Protein AF-A0AAD6A1W4-F1 (afdb_monomer)

InterPro domains:
  IPR036852 Peptidase S8/S53 domain superfamily [G3DSA:3.40.50.200] (1-51)
  IPR041469 Subtilisin-like protease, fibronectin type-III domain [PF17766] (83-175)
  IPR045051 Subtilisin-like protease [PTHR10795] (1-175)

Nearest PDB structures (foldseek):
  3i74-assembly1_A  TM=8.798E-01  e=2.011E-16  Solanum lycopersicum
  3vta-assembly2_B  TM=8.642E-01  e=1.055E-14  Cucumis melo
  3vta-assembly1_A  TM=8.804E-01  e=3.660E-14  Cucumis melo
  4yn3-assembly3_A  TM=8.163E-01  e=3.873E-14  Cucumis melo
  7sqc-assembly1_F0  TM=7.385E-01  e=5.328E-05  Chlamydomonas reinhardtii

Foldseek 3Di:
DQQADQADPVRHGDAAPVRHRDACVRAPNHHDDVVLVVQQQKDQDDDPVLVVLLVVLVVDAQVNCCVVPHPDGHDPDGDHNQARQDLAHEAEEAAFKDKYKHKMWGQDAWAKKAKDKFAWVQKDKDKPPRMDTDHHGDMDMIMIMIGGNDADQAKTKMWMWIDRPPHTRIYIYIHHYDDD

Secondary structure (DSSP, 8-state):
-TT-BSB-TTSSBPB-TTSSBPPHHHHTT-B--HHHHHS-SEE----HHHHHHHHHHTT--HHHHTTTSTT----SSPPPGGGS--SSEEEEEESSEEEEEEEEEE-SSSEEEEEEEEPPTTEEEEEESSEEEE-TT-EEEEEEEEEESS--SS-EEEEEEEESSS-EEEEEEEEEE---

Organism: NCBI:txid198213

Sequence (180 aa):
MTTASITDNQGHKILNSSFLTATPFSYGSGHVNPNAAADPGLVYDLTATDYLNFLCSLGYNSSQLASFQTGYNCPSKPQDIKDLNYPSFTISQLIQSVTVSRTVKNVGSAGTYTATVEEPSGIRVKVEPNSLKFGVGEEKKFMVTFHVDTPSSDYVFGSITWSDGTRYVRSPVAVLTSNI

pLDDT: mean 96.31, std 4.29, range [57.31, 98.88]

Structure (mmCIF, N/CA/C/O backbone):
data_AF-A0AAD6A1W4-F1
#
_entry.id   AF-A0AAD6A1W4-F1
#
loop_
_atom_site.group_PDB
_atom_site.id
_atom_site.type_symbol
_atom_site.label_atom_id
_atom_site.label_alt_id
_atom_site.label_comp_id
_atom_site.label_asym_id
_atom_site.label_entity_id
_atom_site.label_seq_id
_atom_site.pdbx_PDB_ins_code
_atom_site.Cartn_x
_atom_site.Cartn_y
_atom_site.Cartn_z
_atom_site.occupancy
_atom_site.B_iso_or_equiv
_atom_site.auth_seq_id
_atom_site.auth_comp_id
_atom_site.auth_asym_id
_atom_site.auth_atom_id
_atom_site.pdbx_PDB_model_num
ATOM 1 N N . MET A 1 1 ? -7.248 0.114 -7.445 1.00 97.44 1 MET A N 1
ATOM 2 C CA . MET A 1 1 ? -5.901 0.695 -7.230 1.00 97.44 1 MET A CA 1
ATOM 3 C C . MET A 1 1 ? -4.816 -0.325 -7.528 1.00 97.44 1 MET A C 1
ATOM 5 O O . MET A 1 1 ? -4.020 -0.085 -8.420 1.00 97.44 1 MET A O 1
ATOM 9 N N . THR A 1 2 ? -4.811 -1.469 -6.844 1.00 98.56 2 THR A N 1
ATOM 10 C CA . THR A 1 2 ? -3.726 -2.464 -6.901 1.00 98.56 2 THR A CA 1
ATOM 11 C C . THR A 1 2 ? -3.501 -3.141 -8.255 1.00 98.56 2 THR A C 1
ATOM 13 O O . THR A 1 2 ? -2.437 -3.701 -8.485 1.00 98.56 2 THR A O 1
ATOM 16 N N . THR A 1 3 ? -4.480 -3.064 -9.153 1.00 98.50 3 THR A N 1
ATOM 17 C CA . THR A 1 3 ? -4.458 -3.658 -10.498 1.00 98.50 3 THR A CA 1
ATOM 18 C C . THR A 1 3 ? -4.205 -2.634 -11.609 1.00 98.50 3 THR A C 1
ATOM 20 O O . THR A 1 3 ? -4.303 -2.959 -12.791 1.00 98.50 3 THR A O 1
ATOM 23 N N . ALA A 1 4 ? -3.937 -1.375 -11.247 1.00 98.38 4 ALA A N 1
ATOM 24 C CA . ALA A 1 4 ? -3.709 -0.302 -12.206 1.00 98.38 4 ALA A CA 1
ATOM 25 C C . ALA A 1 4 ? -2.418 -0.523 -13.015 1.00 98.38 4 ALA A C 1
ATOM 27 O O . ALA A 1 4 ? -1.424 -1.037 -12.501 1.00 98.38 4 ALA A O 1
ATOM 28 N N . SER A 1 5 ? -2.436 -0.099 -14.280 1.00 97.25 5 SER A N 1
ATOM 29 C CA . SER A 1 5 ? -1.272 -0.139 -15.165 1.00 97.25 5 SER A CA 1
ATOM 30 C C . SER A 1 5 ? -0.385 1.084 -14.958 1.00 97.25 5 SER A C 1
ATOM 32 O O . SER A 1 5 ? -0.875 2.209 -14.877 1.00 97.25 5 SER A O 1
ATOM 34 N N . ILE A 1 6 ? 0.929 0.878 -14.945 1.00 96.94 6 ILE A N 1
ATOM 35 C CA . ILE A 1 6 ? 1.922 1.965 -14.942 1.00 96.94 6 ILE A CA 1
ATOM 36 C C . ILE A 1 6 ? 2.470 2.275 -16.339 1.00 96.94 6 ILE A C 1
ATOM 38 O O . ILE A 1 6 ? 3.374 3.105 -16.472 1.00 96.94 6 ILE A O 1
ATOM 42 N N . THR A 1 7 ? 1.948 1.600 -17.364 1.00 97.00 7 THR A N 1
ATOM 43 C CA . THR A 1 7 ? 2.374 1.762 -18.750 1.00 97.00 7 THR A CA 1
ATOM 44 C C . THR A 1 7 ? 1.274 2.322 -19.640 1.00 97.00 7 THR A C 1
ATOM 46 O O . THR A 1 7 ? 0.082 2.152 -19.370 1.00 97.00 7 THR A O 1
ATOM 49 N N . ASP A 1 8 ? 1.698 3.009 -20.697 1.00 94.75 8 ASP A N 1
ATOM 50 C CA . ASP A 1 8 ? 0.839 3.516 -21.760 1.00 94.75 8 ASP A CA 1
ATOM 51 C C . ASP A 1 8 ? 0.474 2.422 -22.784 1.00 94.75 8 ASP A C 1
ATOM 53 O O . ASP A 1 8 ? 0.809 1.243 -22.639 1.00 94.75 8 ASP A O 1
ATOM 57 N N . ASN A 1 9 ? -0.228 2.816 -23.847 1.00 94.38 9 ASN A N 1
ATOM 58 C CA . ASN A 1 9 ? -0.649 1.924 -24.928 1.00 94.38 9 ASN A CA 1
ATOM 59 C C . ASN A 1 9 ? 0.507 1.385 -25.794 1.00 94.38 9 ASN A C 1
ATOM 61 O O . ASN A 1 9 ? 0.272 0.514 -26.627 1.00 94.38 9 ASN A O 1
ATOM 65 N N . GLN A 1 10 ? 1.727 1.891 -25.614 1.00 94.75 10 GLN A N 1
ATOM 66 C CA . GLN A 1 10 ? 2.946 1.413 -26.265 1.00 94.75 10 GLN A CA 1
ATOM 67 C C . GLN A 1 10 ? 3.799 0.553 -25.319 1.00 94.75 10 GLN A C 1
ATOM 69 O O . GLN A 1 10 ? 4.844 0.048 -25.720 1.00 94.75 10 GLN A O 1
ATOM 74 N N . GLY A 1 11 ? 3.360 0.359 -24.070 1.00 94.19 11 GLY A N 1
ATOM 75 C CA . GLY A 1 11 ? 4.103 -0.379 -23.051 1.00 94.19 11 GLY A CA 1
ATOM 76 C C . GLY A 1 11 ? 5.215 0.433 -22.381 1.00 94.19 11 GLY A C 1
ATOM 77 O O . GLY A 1 11 ? 5.953 -0.116 -21.563 1.00 94.19 11 GLY A O 1
ATOM 78 N N . HIS A 1 12 ? 5.337 1.729 -22.675 1.00 96.50 12 HIS A N 1
ATOM 79 C CA . HIS A 1 12 ? 6.289 2.613 -22.006 1.00 96.50 12 HIS A CA 1
ATOM 80 C C . HIS A 1 12 ? 5.733 3.101 -20.672 1.00 96.50 12 HIS A C 1
ATOM 82 O O . HIS A 1 12 ? 4.526 3.075 -20.447 1.00 96.50 12 HIS A O 1
ATOM 88 N N . LYS A 1 13 ? 6.601 3.581 -19.774 1.00 96.50 13 LYS A N 1
ATOM 89 C CA . LYS A 1 13 ? 6.150 4.232 -18.535 1.00 96.50 13 LYS A CA 1
ATOM 90 C C . LYS A 1 13 ? 5.278 5.444 -18.874 1.00 96.50 13 LYS A C 1
ATOM 92 O O . LYS A 1 13 ? 5.630 6.223 -19.756 1.00 96.50 13 LYS A O 1
ATOM 97 N N . ILE A 1 14 ? 4.183 5.625 -18.135 1.00 97.12 14 ILE A N 1
ATOM 98 C CA . ILE A 1 14 ? 3.320 6.808 -18.269 1.00 97.12 14 ILE A CA 1
ATOM 99 C C . ILE A 1 14 ? 4.163 8.079 -18.084 1.00 97.12 14 ILE A C 1
ATOM 101 O O . ILE A 1 14 ? 5.009 8.140 -17.189 1.00 97.12 14 ILE A O 1
ATOM 105 N N . LEU A 1 15 ? 3.922 9.093 -18.917 1.00 97.19 15 LEU A N 1
ATOM 106 C CA . LEU A 1 15 ? 4.563 10.405 -18.825 1.00 97.19 15 LEU A CA 1
ATOM 107 C C . LEU A 1 15 ? 3.626 11.437 -18.181 1.00 97.19 15 LEU A C 1
ATOM 109 O O . LEU A 1 15 ? 2.404 11.305 -18.239 1.00 97.19 15 LEU A O 1
ATOM 113 N N . ASN A 1 16 ? 4.194 12.468 -17.557 1.00 95.00 16 ASN A N 1
ATOM 114 C CA . ASN A 1 16 ? 3.444 13.619 -17.057 1.00 95.00 16 ASN A CA 1
ATOM 115 C C . ASN A 1 16 ? 3.209 14.657 -18.174 1.00 95.00 16 ASN A C 1
ATOM 117 O O . ASN A 1 16 ? 3.671 14.496 -19.304 1.00 95.00 16 ASN A O 1
ATOM 121 N N . SER A 1 17 ? 2.512 15.754 -17.862 1.00 93.50 17 SER A N 1
ATOM 122 C CA . SER A 1 17 ? 2.210 16.826 -18.828 1.00 93.50 17 SER A CA 1
ATOM 123 C C . SER A 1 17 ? 3.443 17.557 -19.378 1.00 93.50 17 SER A C 1
ATOM 125 O O . SER A 1 17 ? 3.332 18.269 -20.372 1.00 93.50 17 SER A O 1
ATOM 127 N N . SER A 1 18 ? 4.614 17.373 -18.762 1.00 96.31 18 SER A N 1
ATOM 128 C CA . SER A 1 18 ? 5.908 17.890 -19.219 1.00 96.31 18 SER A CA 1
ATOM 129 C C . SER A 1 18 ? 6.744 16.843 -19.968 1.00 96.31 18 SER A C 1
ATOM 131 O O . SER A 1 18 ? 7.929 17.070 -20.190 1.00 96.31 18 SER A O 1
ATOM 133 N N . PHE A 1 19 ? 6.155 15.702 -20.349 1.00 94.12 19 PHE A N 1
ATOM 134 C CA . PHE A 1 19 ? 6.814 14.594 -21.058 1.00 94.12 19 PHE A CA 1
ATOM 135 C C . PHE A 1 19 ? 7.954 13.909 -20.284 1.00 94.12 19 PHE A C 1
ATOM 137 O O . PHE A 1 19 ? 8.791 13.227 -20.872 1.00 94.12 19 PHE A O 1
ATOM 144 N N . LEU A 1 20 ? 7.978 14.042 -18.956 1.00 96.19 20 LEU A N 1
ATOM 145 C CA . LEU A 1 20 ? 8.884 13.294 -18.083 1.00 96.19 20 LEU A CA 1
ATOM 146 C C . LEU A 1 20 ? 8.193 12.033 -17.565 1.00 96.19 20 LEU A C 1
ATOM 148 O O . LEU A 1 20 ? 6.968 11.994 -17.479 1.00 96.19 20 LEU A O 1
ATOM 152 N N . THR A 1 21 ? 8.968 11.014 -17.178 1.00 96.25 21 THR A N 1
ATOM 153 C CA . THR A 1 21 ? 8.406 9.803 -16.551 1.00 96.25 21 THR A CA 1
ATOM 154 C C . THR A 1 21 ? 7.570 10.198 -15.335 1.00 96.25 21 THR A C 1
ATOM 156 O O . THR A 1 21 ? 8.075 10.825 -14.405 1.00 96.25 21 THR A O 1
ATOM 159 N N . ALA A 1 22 ? 6.286 9.845 -15.348 1.00 96.94 22 ALA A N 1
ATOM 160 C CA . ALA A 1 22 ? 5.363 10.178 -14.281 1.00 96.94 22 ALA A CA 1
ATOM 161 C C . ALA A 1 22 ? 5.631 9.332 -13.032 1.00 96.94 22 ALA A C 1
ATOM 163 O O . ALA A 1 22 ? 5.972 8.146 -13.099 1.00 96.94 22 ALA A O 1
ATOM 164 N N . THR A 1 23 ? 5.430 9.956 -11.878 1.00 96.81 23 THR A N 1
ATOM 165 C CA . THR A 1 23 ? 5.578 9.321 -10.570 1.00 96.81 23 THR A CA 1
ATOM 166 C C . THR A 1 23 ? 4.201 8.987 -9.992 1.00 96.81 23 THR A C 1
ATOM 168 O O . THR A 1 23 ? 3.179 9.486 -10.478 1.00 96.81 23 THR A O 1
ATOM 171 N N . PRO A 1 24 ? 4.138 8.202 -8.905 1.00 97.19 24 PRO A N 1
ATOM 172 C CA . PRO A 1 24 ? 2.912 8.025 -8.135 1.00 97.19 24 PRO A CA 1
ATOM 173 C C . PRO A 1 24 ? 2.220 9.328 -7.706 1.00 97.19 24 PRO A C 1
ATOM 175 O O . PRO A 1 24 ? 1.014 9.321 -7.493 1.00 97.19 24 PRO A O 1
ATOM 178 N N . PHE A 1 25 ? 2.918 10.464 -7.622 1.00 96.62 25 PHE A N 1
ATOM 179 C CA . PHE A 1 25 ? 2.259 11.751 -7.364 1.00 96.62 25 PHE A CA 1
ATOM 180 C C . PHE A 1 25 ? 1.502 12.312 -8.570 1.00 96.62 25 PHE A C 1
ATOM 182 O O . PHE A 1 25 ? 0.609 13.132 -8.394 1.00 96.62 25 PHE A O 1
ATOM 189 N N . SER A 1 26 ? 1.814 11.863 -9.786 1.00 97.00 26 SER A N 1
ATOM 190 C CA . SER A 1 26 ? 1.076 12.239 -10.994 1.00 97.00 26 SER A CA 1
ATOM 191 C C . SER A 1 26 ? -0.159 11.363 -11.226 1.00 97.00 26 SER A C 1
ATOM 193 O O . SER A 1 26 ? -1.203 11.885 -11.602 1.00 97.00 26 SER A O 1
ATOM 195 N N . TYR A 1 27 ? -0.057 10.043 -11.022 1.00 96.25 27 TYR A N 1
ATOM 196 C CA . TYR A 1 27 ? -1.113 9.082 -11.398 1.00 96.25 27 TYR A CA 1
ATOM 197 C C . TYR A 1 27 ? -1.606 8.178 -10.254 1.00 96.25 27 TYR A C 1
ATOM 199 O O . TYR A 1 27 ? -2.370 7.239 -10.488 1.00 96.25 27 TYR A O 1
ATOM 207 N N . GLY A 1 28 ? -1.137 8.373 -9.020 1.00 97.56 28 GLY A N 1
ATOM 208 C CA . GLY A 1 28 ? -1.427 7.472 -7.904 1.00 97.56 28 GLY A CA 1
ATOM 209 C C . GLY A 1 28 ? -0.885 6.061 -8.148 1.00 97.56 28 GLY A C 1
ATOM 210 O O . GLY A 1 28 ? 0.323 5.842 -8.243 1.00 97.56 28 GLY A O 1
ATOM 211 N N . SER A 1 29 ? -1.784 5.081 -8.261 1.00 97.81 29 SER A N 1
ATOM 212 C CA . SER A 1 29 ? -1.418 3.690 -8.569 1.00 97.81 29 SER A CA 1
ATOM 213 C C . SER A 1 29 ? -1.199 3.420 -10.061 1.00 97.81 29 SER A C 1
ATOM 215 O O . SER A 1 29 ? -0.614 2.390 -10.385 1.00 97.81 29 SER A O 1
ATOM 217 N N . GLY A 1 30 ? -1.645 4.319 -10.946 1.00 97.94 30 GLY A N 1
ATOM 218 C CA . GLY A 1 30 ? -1.555 4.173 -12.399 1.00 97.94 30 GLY A CA 1
ATOM 219 C C . GLY A 1 30 ? -2.907 4.322 -13.103 1.00 97.94 30 GLY A C 1
ATOM 220 O O . GLY A 1 30 ? -3.910 4.702 -12.498 1.00 97.94 30 GLY A O 1
ATOM 221 N N . HIS A 1 31 ? -2.939 3.986 -14.390 1.00 98.00 31 HIS A N 1
ATOM 222 C CA . HIS A 1 31 ? -4.147 3.985 -15.208 1.00 98.00 31 HIS A CA 1
ATOM 223 C C . HIS A 1 31 ? -5.060 2.800 -14.865 1.00 98.00 31 HIS A C 1
ATOM 225 O O . HIS A 1 31 ? -4.598 1.678 -14.646 1.00 98.00 31 HIS A O 1
ATOM 231 N N . VAL A 1 32 ? -6.375 3.023 -14.845 1.00 98.12 32 VAL A N 1
ATOM 232 C CA . VAL A 1 32 ? -7.355 1.981 -14.509 1.00 98.12 32 VAL A CA 1
ATOM 233 C C . VAL A 1 32 ? -7.279 0.790 -15.475 1.00 98.12 32 VAL A C 1
ATOM 235 O O . VAL A 1 32 ? -7.170 0.965 -16.689 1.00 98.12 32 VAL A O 1
ATOM 238 N N . ASN A 1 33 ? -7.368 -0.424 -14.923 1.00 97.75 33 ASN A N 1
ATOM 239 C CA . ASN A 1 33 ? -7.538 -1.674 -15.664 1.00 97.75 33 ASN A CA 1
ATOM 240 C C . ASN A 1 33 ? -8.792 -2.398 -15.134 1.00 97.75 33 ASN A C 1
ATOM 242 O O . ASN A 1 33 ? -8.705 -3.109 -14.129 1.00 97.75 33 ASN A O 1
ATOM 246 N N . PRO A 1 34 ? -9.965 -2.195 -15.763 1.00 98.00 34 PRO A N 1
ATOM 247 C CA . PRO A 1 34 ? -11.231 -2.729 -15.259 1.00 98.00 34 PRO A CA 1
ATOM 248 C C . PRO A 1 34 ? -11.270 -4.258 -15.194 1.00 98.00 34 PRO A C 1
ATOM 250 O O . PRO A 1 34 ? -11.755 -4.813 -14.214 1.00 98.00 34 PRO A O 1
ATOM 253 N N . ASN A 1 35 ? -10.712 -4.939 -16.199 1.00 97.88 35 ASN A N 1
ATOM 254 C CA . ASN A 1 35 ? -10.736 -6.401 -16.269 1.00 97.88 35 ASN A CA 1
ATOM 255 C C . ASN A 1 35 ? -9.912 -7.025 -15.140 1.00 97.88 35 ASN A C 1
ATOM 257 O O . ASN A 1 35 ? -10.386 -7.930 -14.464 1.00 97.88 35 ASN A O 1
ATOM 261 N N . ALA A 1 36 ? -8.710 -6.500 -14.881 1.00 97.62 36 ALA A N 1
ATOM 262 C CA . ALA A 1 36 ? -7.907 -6.957 -13.749 1.00 97.62 36 ALA A CA 1
ATOM 263 C C . ALA A 1 36 ? -8.545 -6.574 -12.402 1.00 97.62 36 ALA A C 1
ATOM 265 O O . ALA A 1 36 ? -8.446 -7.320 -11.437 1.00 97.62 36 ALA A O 1
ATOM 266 N N . ALA A 1 37 ? -9.229 -5.427 -12.320 1.00 98.25 37 ALA A N 1
ATOM 267 C CA . ALA A 1 37 ? -9.930 -5.007 -11.106 1.00 98.25 37 ALA A CA 1
ATOM 268 C C . ALA A 1 37 ? -11.150 -5.879 -10.751 1.00 98.25 37 ALA A C 1
ATOM 270 O O . ALA A 1 37 ? -11.568 -5.850 -9.597 1.00 98.25 37 ALA A O 1
ATOM 271 N N . ALA A 1 38 ? -11.709 -6.635 -11.702 1.00 97.88 38 ALA A N 1
ATOM 272 C CA . ALA A 1 38 ? -12.820 -7.553 -11.449 1.00 97.88 38 ALA A CA 1
ATOM 273 C C 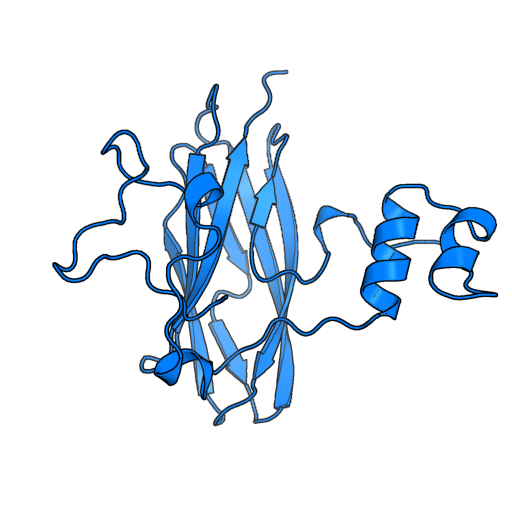. ALA A 1 38 ? -12.400 -8.803 -10.648 1.00 97.88 38 ALA A C 1
ATOM 275 O O . ALA A 1 38 ? -13.210 -9.336 -9.896 1.00 97.88 38 ALA A O 1
ATOM 276 N N . ASP A 1 39 ? -11.139 -9.235 -10.765 1.00 97.19 39 ASP A N 1
ATOM 277 C CA . ASP A 1 39 ? -10.523 -10.272 -9.923 1.00 97.19 39 ASP A CA 1
ATOM 278 C C . ASP A 1 39 ? -9.131 -9.805 -9.462 1.00 97.19 39 ASP A C 1
ATOM 280 O O . ASP A 1 39 ? -8.104 -10.196 -10.025 1.00 97.19 39 ASP A O 1
ATOM 284 N N . PRO A 1 40 ? -9.071 -8.936 -8.437 1.00 98.12 40 PRO A N 1
ATOM 285 C CA . PRO A 1 40 ? -7.809 -8.389 -7.964 1.00 98.12 40 PRO A CA 1
ATOM 286 C C . PRO A 1 40 ? -7.007 -9.403 -7.136 1.00 98.12 40 PRO A C 1
ATOM 288 O O . PRO A 1 40 ? -5.849 -9.143 -6.825 1.00 98.12 40 PRO A O 1
ATOM 291 N N . GLY A 1 41 ? -7.600 -10.533 -6.733 1.00 98.50 41 GLY A N 1
ATOM 292 C CA . GLY A 1 41 ? -6.991 -11.509 -5.829 1.00 98.50 41 GLY A CA 1
ATOM 293 C C . GLY A 1 41 ? -6.982 -11.056 -4.371 1.00 98.50 41 GLY A C 1
ATOM 294 O O . GLY A 1 41 ? -7.677 -11.647 -3.547 1.00 98.50 41 GLY A O 1
ATOM 295 N N . LEU A 1 42 ? -6.246 -9.985 -4.052 1.00 98.81 42 LEU A N 1
ATOM 296 C CA . LEU A 1 42 ? -6.191 -9.409 -2.704 1.00 98.81 42 LEU A CA 1
ATOM 297 C C . LEU A 1 42 ? -6.730 -7.976 -2.660 1.00 98.81 42 LEU A C 1
ATOM 299 O O . LEU A 1 42 ? -6.485 -7.174 -3.566 1.00 98.81 42 LEU A O 1
ATOM 303 N N . VAL A 1 43 ? -7.392 -7.631 -1.555 1.00 98.75 43 VAL A N 1
ATOM 304 C CA . VAL A 1 43 ? -7.851 -6.266 -1.256 1.00 98.75 43 VAL A CA 1
ATOM 305 C C . VAL A 1 43 ? -7.347 -5.788 0.102 1.00 98.75 43 VAL A C 1
ATOM 307 O O . VAL A 1 43 ? -7.136 -6.581 1.019 1.00 98.75 43 VAL A O 1
ATOM 310 N N . TYR A 1 44 ? -7.167 -4.475 0.216 1.00 98.69 44 TYR A N 1
ATOM 311 C CA . TYR A 1 44 ? -6.889 -3.782 1.470 1.00 98.69 44 TYR A CA 1
ATOM 312 C C . TYR A 1 44 ? -8.218 -3.231 1.994 1.00 98.69 44 TYR A C 1
ATOM 314 O O . TYR A 1 44 ? -8.618 -2.128 1.620 1.00 98.69 44 TYR A O 1
ATOM 322 N N . ASP A 1 45 ? -8.941 -4.039 2.772 1.00 97.44 45 ASP A N 1
ATOM 323 C CA . ASP A 1 45 ? -10.253 -3.652 3.301 1.00 97.44 45 ASP A CA 1
ATOM 324 C C . ASP A 1 45 ? -10.112 -2.593 4.407 1.00 97.44 45 ASP A C 1
ATOM 326 O O . ASP A 1 45 ? -9.190 -2.634 5.231 1.00 97.44 45 ASP A O 1
ATOM 330 N N . LEU A 1 46 ? -11.048 -1.644 4.404 1.00 95.56 46 LEU A N 1
ATOM 331 C CA . LEU A 1 46 ? -11.199 -0.569 5.382 1.00 95.56 46 LEU A CA 1
ATOM 332 C C . LEU A 1 46 ? -12.686 -0.323 5.643 1.00 95.56 46 LEU A C 1
ATOM 334 O O . LEU A 1 46 ? -13.512 -0.381 4.732 1.00 95.56 46 LEU A O 1
ATOM 338 N N . THR A 1 47 ? -13.018 0.014 6.883 1.00 95.56 47 THR A N 1
ATOM 339 C CA . THR A 1 47 ? -14.363 0.402 7.315 1.00 95.56 47 THR A CA 1
ATOM 340 C C . THR A 1 47 ? -14.442 1.901 7.611 1.00 95.56 47 THR A C 1
ATOM 342 O O . THR A 1 47 ? -13.428 2.576 7.793 1.00 95.56 47 THR A O 1
ATOM 345 N N . ALA A 1 48 ? -15.659 2.441 7.731 1.00 95.25 48 ALA A N 1
ATOM 346 C CA . ALA A 1 48 ? -15.857 3.817 8.195 1.00 95.25 48 ALA A CA 1
ATOM 347 C C . ALA A 1 48 ? -15.225 4.057 9.581 1.00 95.25 48 ALA A C 1
ATOM 349 O O . ALA A 1 48 ? -14.639 5.110 9.826 1.00 95.25 48 ALA A O 1
ATOM 350 N N . THR A 1 49 ? -15.274 3.058 10.468 1.00 94.38 49 THR A N 1
ATOM 351 C CA . THR A 1 49 ? -14.643 3.117 11.791 1.00 94.38 49 THR A CA 1
ATOM 352 C C . THR A 1 49 ? -13.121 3.233 11.702 1.00 94.38 49 THR A C 1
ATOM 354 O O . THR A 1 49 ? -12.530 3.972 12.485 1.00 94.38 49 THR A O 1
ATOM 357 N N . ASP A 1 50 ? -12.475 2.589 10.727 1.00 95.31 50 ASP A N 1
ATOM 358 C CA . ASP A 1 50 ? -11.024 2.713 10.532 1.00 95.31 50 ASP A CA 1
ATOM 359 C C . ASP A 1 50 ? -10.619 4.138 10.138 1.00 95.31 50 ASP A C 1
ATOM 361 O O . ASP A 1 50 ? -9.609 4.653 10.625 1.00 95.31 50 ASP A O 1
ATOM 365 N N . TYR A 1 51 ? -11.440 4.812 9.328 1.00 95.69 51 TYR A N 1
ATOM 366 C CA . TYR A 1 51 ? -11.248 6.228 9.012 1.00 95.69 51 TYR A CA 1
ATOM 367 C C . TYR A 1 51 ? -11.470 7.132 10.227 1.00 95.69 51 TYR A C 1
ATOM 369 O O . TYR A 1 51 ? -10.672 8.038 10.458 1.00 95.69 51 TYR A O 1
ATOM 377 N N . LEU A 1 52 ? -12.501 6.882 11.039 1.00 95.75 52 LEU A N 1
ATOM 378 C CA . LEU A 1 52 ? -12.720 7.647 12.272 1.00 95.75 52 LEU A CA 1
ATOM 379 C C . LEU A 1 52 ? -11.558 7.461 13.260 1.00 95.75 52 LEU A C 1
ATOM 381 O O . LEU A 1 52 ? -11.075 8.436 13.831 1.00 95.75 52 LEU A O 1
ATOM 385 N N . ASN A 1 53 ? -11.044 6.235 13.399 1.00 95.44 53 ASN A N 1
ATOM 386 C CA . ASN A 1 53 ? -9.842 5.945 14.184 1.00 95.44 53 ASN A CA 1
ATOM 387 C C . ASN A 1 53 ? -8.609 6.676 13.650 1.00 95.44 53 ASN A C 1
ATOM 389 O O . ASN A 1 53 ? -7.838 7.214 14.436 1.00 95.44 53 ASN A O 1
ATOM 393 N N . PHE A 1 54 ? -8.429 6.726 12.331 1.00 95.50 54 PHE A N 1
ATOM 394 C CA . PHE A 1 54 ? -7.346 7.480 11.705 1.00 95.50 54 PHE A CA 1
ATOM 395 C C . PHE A 1 54 ? -7.451 8.989 11.969 1.00 95.50 54 PHE A C 1
ATOM 397 O O . PHE A 1 54 ? -6.452 9.625 12.299 1.00 95.50 54 PHE A O 1
ATOM 404 N N . LEU A 1 55 ? -8.654 9.566 11.895 1.00 95.50 55 LEU A N 1
ATOM 405 C CA . LEU A 1 55 ? -8.876 10.972 12.246 1.00 95.50 55 LEU A CA 1
ATOM 406 C C . LEU A 1 55 ? -8.560 11.240 13.725 1.00 95.50 55 LEU A C 1
ATOM 408 O O . LEU A 1 55 ? -7.933 12.250 14.042 1.00 95.50 55 LEU A O 1
ATOM 412 N N . CYS A 1 56 ? -8.908 10.321 14.629 1.00 95.62 56 CYS A N 1
ATOM 413 C CA . CYS A 1 56 ? -8.487 10.404 16.030 1.00 95.62 56 CYS A CA 1
ATOM 414 C C . CYS A 1 56 ? -6.959 10.450 16.172 1.00 95.62 56 CYS A C 1
ATOM 416 O O . CYS A 1 56 ? -6.443 11.259 16.939 1.00 95.62 56 CYS A O 1
ATOM 418 N N . SER A 1 57 ? -6.223 9.638 15.406 1.00 95.06 57 SER A N 1
ATOM 419 C CA . SER A 1 57 ? -4.752 9.651 15.395 1.00 95.06 57 SER A CA 1
ATOM 420 C C . SER A 1 57 ? -4.167 10.980 14.911 1.00 95.06 57 SER A C 1
ATOM 422 O O . SER A 1 57 ? -3.075 11.351 15.326 1.00 95.06 57 SER A O 1
ATOM 424 N N . LEU A 1 58 ? -4.900 11.717 14.070 1.00 94.19 58 LEU A N 1
ATOM 425 C CA . LEU A 1 58 ? -4.550 13.072 13.631 1.00 94.19 58 LEU A CA 1
ATOM 426 C C . LEU A 1 58 ? -4.891 14.160 14.667 1.00 94.19 58 LEU A C 1
ATOM 428 O O . LEU A 1 58 ? -4.636 15.336 14.415 1.00 94.19 58 LEU A O 1
ATOM 432 N N . GLY A 1 59 ? -5.466 13.795 15.818 1.00 94.44 59 GLY A N 1
ATOM 433 C CA . GLY A 1 59 ? -5.816 14.720 16.900 1.00 94.44 59 GLY A CA 1
ATOM 434 C C . GLY A 1 59 ? -7.252 15.246 16.859 1.00 94.44 59 GLY A C 1
ATOM 435 O O . GLY A 1 59 ? -7.562 16.203 17.569 1.00 94.44 59 GLY A O 1
ATOM 436 N N . TYR A 1 60 ? -8.138 14.646 16.055 1.00 95.12 60 TYR A N 1
ATOM 437 C CA . TYR A 1 60 ? -9.551 15.029 16.039 1.00 95.12 60 TYR A CA 1
ATOM 438 C C . TYR A 1 60 ? -10.237 14.589 17.337 1.00 95.12 60 TYR A C 1
ATOM 440 O O . TYR A 1 60 ? -10.028 13.477 17.819 1.00 95.12 60 TYR A O 1
ATOM 448 N N . ASN A 1 61 ? -11.096 15.448 17.886 1.00 93.25 61 ASN A N 1
ATOM 449 C CA . ASN A 1 61 ? -11.911 15.138 19.063 1.00 93.25 61 ASN A CA 1
ATOM 450 C C . ASN A 1 61 ? -13.369 14.799 18.693 1.00 93.25 61 ASN A C 1
ATOM 452 O O . ASN A 1 61 ? -13.811 15.023 17.564 1.00 93.25 61 ASN A O 1
ATOM 456 N N . SER A 1 62 ? -14.148 14.301 19.660 1.00 93.12 62 SER A N 1
ATOM 457 C CA . SER A 1 62 ? -15.539 13.872 19.435 1.00 93.12 62 SER A CA 1
ATOM 458 C C . SER A 1 62 ? -16.444 14.975 18.866 1.00 93.12 62 SER A C 1
ATOM 460 O O . SER A 1 62 ? -17.357 14.675 18.102 1.00 93.12 62 SER A O 1
ATOM 462 N N . SER A 1 63 ? -16.197 16.253 19.186 1.00 94.62 63 SER A N 1
ATOM 463 C CA . SER A 1 63 ? -16.984 17.366 18.635 1.00 94.62 63 SER A CA 1
ATOM 464 C C . SER A 1 63 ? -16.705 17.576 17.148 1.00 94.62 63 SER A C 1
ATOM 466 O O . SER A 1 63 ? -17.641 17.809 16.390 1.00 94.62 63 SER A O 1
ATOM 468 N N . GLN A 1 64 ? -15.448 17.451 16.719 1.00 95.81 64 GLN A N 1
ATOM 469 C CA . GLN A 1 64 ? -15.079 17.532 15.303 1.00 95.81 64 GLN A CA 1
ATOM 470 C C . GLN A 1 64 ? -15.576 16.308 14.522 1.00 95.81 64 GLN A C 1
ATOM 472 O O . GLN A 1 64 ? -16.006 16.435 13.378 1.00 95.81 64 GLN A O 1
ATOM 477 N N . LEU A 1 65 ? -15.557 15.126 15.147 1.00 96.06 65 LEU A N 1
ATOM 478 C CA . LEU A 1 65 ? -16.023 13.885 14.524 1.00 96.06 65 LEU A CA 1
ATOM 479 C C . LEU A 1 65 ? -17.546 13.786 14.412 1.00 96.06 65 LEU A C 1
ATOM 481 O O . LEU A 1 65 ? -18.038 13.035 13.571 1.00 96.06 65 LEU A O 1
ATOM 485 N N . ALA A 1 66 ? -18.296 14.568 15.193 1.00 94.56 66 ALA A N 1
ATOM 486 C CA . ALA A 1 66 ? -19.756 14.562 15.170 1.00 94.56 66 ALA A CA 1
ATOM 487 C C . ALA A 1 66 ? -20.350 14.905 13.791 1.00 94.56 66 ALA A C 1
ATOM 489 O O . ALA A 1 66 ? -21.448 14.440 13.486 1.00 94.56 66 ALA A O 1
ATOM 490 N N . SER A 1 67 ? -19.614 15.652 12.956 1.00 93.38 67 SER A N 1
ATOM 491 C CA . SER A 1 67 ? -19.976 15.946 11.561 1.00 93.38 67 SER A CA 1
ATOM 492 C C . SER A 1 67 ? -19.921 14.722 10.640 1.00 93.38 67 SER A C 1
ATOM 494 O O . SER A 1 67 ? -20.576 14.718 9.603 1.00 93.38 67 SER A O 1
ATOM 496 N N . PHE A 1 68 ? -19.144 13.693 10.997 1.00 94.12 68 PHE A N 1
ATOM 497 C CA . PHE A 1 68 ? -19.050 12.431 10.254 1.00 94.12 68 PHE A CA 1
ATOM 498 C C . PHE A 1 68 ? -19.924 11.344 10.883 1.00 94.12 68 PHE A C 1
ATOM 500 O O . PHE A 1 68 ? -20.648 10.644 10.181 1.00 94.12 68 PHE A O 1
ATOM 507 N N . GLN A 1 69 ? -19.854 11.204 12.209 1.00 95.56 69 GLN A N 1
ATOM 508 C CA . GLN A 1 69 ? -20.646 10.248 12.972 1.00 95.56 69 GLN A CA 1
ATOM 509 C C . GLN A 1 69 ? -20.895 10.779 14.386 1.00 95.56 69 GLN A C 1
ATOM 511 O O . GLN A 1 69 ? -19.994 10.855 15.224 1.00 95.56 69 GLN A O 1
ATOM 516 N N . THR A 1 70 ? -22.147 11.129 14.672 1.00 94.81 70 THR A N 1
ATOM 517 C CA . THR A 1 70 ? -22.554 11.620 15.991 1.00 94.81 70 THR A CA 1
ATOM 518 C C . THR A 1 70 ? -22.323 10.560 17.072 1.00 94.81 70 THR A C 1
ATOM 520 O O . THR A 1 70 ? -22.641 9.388 16.886 1.00 94.81 70 THR A O 1
ATOM 523 N N . GLY A 1 71 ? -21.772 10.975 18.216 1.00 93.00 71 GLY A N 1
ATOM 524 C CA . GLY A 1 71 ? -21.531 10.094 19.365 1.00 93.00 71 GLY A CA 1
ATOM 525 C C . GLY A 1 71 ? -20.312 9.175 19.236 1.00 93.00 71 GLY A C 1
ATOM 526 O O . GLY A 1 71 ? -20.099 8.338 20.113 1.00 93.00 71 GLY A O 1
ATOM 527 N N . TYR A 1 72 ? -19.501 9.317 18.182 1.00 95.56 72 TYR A N 1
ATOM 528 C CA . TYR A 1 72 ? -18.246 8.579 18.075 1.00 95.56 72 TYR A CA 1
ATOM 529 C C . TYR A 1 72 ? -17.221 9.080 19.096 1.00 95.56 72 TYR A C 1
ATOM 531 O O . TYR A 1 72 ? -16.975 10.282 19.207 1.00 95.56 72 TYR A O 1
ATOM 539 N N . ASN A 1 73 ? -16.595 8.148 19.813 1.00 94.69 73 ASN A N 1
ATOM 540 C CA . ASN A 1 73 ? -15.531 8.444 20.761 1.00 94.69 73 ASN A CA 1
ATOM 541 C C . ASN A 1 73 ? -14.231 7.811 20.290 1.00 94.69 73 ASN A C 1
ATOM 543 O O . ASN A 1 73 ? -14.193 6.623 19.967 1.00 94.69 73 ASN A O 1
ATOM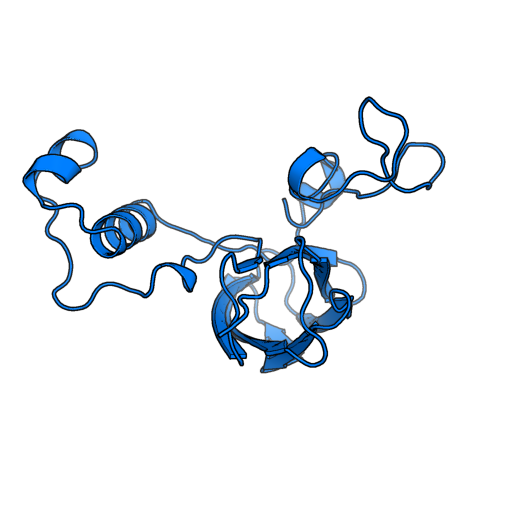 547 N N . CYS A 1 74 ? -13.167 8.609 20.287 1.00 94.94 74 CYS A N 1
ATOM 548 C CA . CYS A 1 74 ? -11.847 8.114 19.946 1.00 94.94 74 CYS A CA 1
ATOM 549 C C . CYS A 1 74 ? -11.404 7.018 20.923 1.00 94.94 74 CYS A C 1
ATOM 551 O O . CYS A 1 74 ? -11.608 7.158 22.135 1.00 94.94 74 CYS A O 1
ATOM 553 N N . PRO A 1 75 ? -10.782 5.937 20.425 1.00 93.56 75 PRO A N 1
ATOM 554 C CA . PRO A 1 75 ? -10.204 4.923 21.292 1.00 93.56 75 PRO A CA 1
ATOM 555 C C . PRO A 1 75 ? -9.110 5.544 22.167 1.00 93.56 75 PRO A C 1
ATOM 557 O O . PRO A 1 75 ? -8.400 6.454 21.740 1.00 93.56 75 PRO A O 1
ATOM 560 N N . SER A 1 76 ? -8.930 5.013 23.379 1.00 91.06 76 SER A N 1
ATOM 561 C CA . SER A 1 76 ? -7.890 5.478 24.312 1.00 91.06 76 SER A CA 1
ATOM 562 C C . SER A 1 76 ? -6.477 5.355 23.738 1.00 91.06 76 SER A C 1
ATOM 564 O O . SER A 1 76 ? -5.591 6.133 24.082 1.00 91.06 76 SER A O 1
ATOM 566 N N . LYS A 1 77 ? -6.276 4.379 22.849 1.00 89.31 77 LYS A N 1
ATOM 567 C CA . LYS A 1 77 ? -5.054 4.186 22.078 1.00 89.31 77 LYS A CA 1
ATOM 568 C C . LYS A 1 77 ? -5.420 3.999 20.602 1.00 89.31 77 LYS A C 1
ATOM 570 O O . LYS A 1 77 ? -5.701 2.869 20.197 1.00 89.31 77 LYS A O 1
ATOM 575 N N . PRO A 1 78 ? -5.473 5.080 19.809 1.00 84.31 78 PRO A N 1
ATOM 576 C CA . PRO A 1 78 ? -5.736 4.972 18.383 1.00 84.31 78 PRO A CA 1
ATOM 577 C C . PRO A 1 78 ? -4.572 4.284 17.659 1.00 84.31 78 PRO A C 1
ATOM 579 O O . PRO A 1 78 ? -3.450 4.215 18.169 1.00 84.31 78 PRO A O 1
ATOM 582 N N . GLN A 1 79 ? -4.858 3.743 16.473 1.00 86.75 79 GLN A N 1
ATOM 583 C CA . GLN A 1 79 ? -3.826 3.178 15.601 1.00 86.75 79 GLN A CA 1
ATOM 584 C C . GLN A 1 79 ? -2.823 4.255 15.181 1.00 86.75 79 GLN A C 1
ATOM 586 O O . GLN A 1 79 ? -3.158 5.437 15.139 1.00 86.75 79 GLN A O 1
ATOM 591 N N . ASP A 1 80 ? -1.601 3.868 14.833 1.00 91.75 80 ASP A N 1
ATOM 592 C CA . ASP A 1 80 ? -0.656 4.826 14.265 1.00 91.75 80 ASP A CA 1
ATOM 593 C C . ASP A 1 80 ? -1.154 5.301 12.886 1.00 91.75 80 ASP A C 1
ATOM 595 O O . ASP A 1 80 ? -1.691 4.512 12.106 1.00 91.75 80 ASP A O 1
ATOM 599 N N . ILE A 1 81 ? -0.965 6.586 12.572 1.00 92.69 81 ILE A N 1
ATOM 600 C CA . ILE A 1 81 ? -1.378 7.219 11.307 1.00 92.69 81 ILE A CA 1
ATOM 601 C C . ILE A 1 81 ? -0.819 6.435 10.112 1.00 92.69 81 ILE A C 1
ATOM 603 O O . ILE A 1 81 ? -1.513 6.226 9.116 1.00 92.69 81 ILE A O 1
ATOM 607 N N . LYS A 1 82 ? 0.426 5.950 10.224 1.00 93.81 82 LYS A N 1
ATOM 608 C CA . LYS A 1 82 ? 1.091 5.174 9.165 1.00 93.81 82 LYS A CA 1
ATOM 609 C C . LYS A 1 82 ? 0.407 3.830 8.876 1.00 93.81 82 LYS A C 1
ATOM 611 O O . LYS A 1 82 ? 0.547 3.298 7.773 1.00 93.81 82 LYS A O 1
ATOM 616 N N . ASP A 1 83 ? -0.321 3.280 9.847 1.00 95.75 83 ASP A N 1
ATOM 617 C CA . ASP A 1 83 ? -0.879 1.924 9.817 1.00 95.75 83 ASP A CA 1
ATOM 618 C C . ASP A 1 83 ? -2.314 1.853 9.269 1.00 95.75 83 ASP A C 1
ATOM 620 O O . ASP A 1 83 ? -2.868 0.757 9.195 1.00 95.75 83 ASP A O 1
ATOM 624 N N . LEU A 1 84 ? -2.895 2.972 8.803 1.00 96.75 84 LEU A N 1
ATOM 625 C CA . LEU A 1 84 ? -4.132 2.927 8.016 1.00 96.75 84 LEU A CA 1
ATOM 626 C C . LEU A 1 84 ? -3.958 1.936 6.857 1.00 96.75 84 LEU A C 1
ATOM 628 O O . LEU A 1 84 ? -2.993 2.037 6.096 1.00 96.75 84 LEU A O 1
ATOM 632 N N . ASN A 1 85 ? -4.896 1.000 6.706 1.00 97.94 85 ASN A N 1
ATOM 633 C CA . ASN A 1 85 ? -4.814 -0.111 5.757 1.00 97.94 85 ASN A CA 1
ATOM 634 C C . ASN A 1 85 ? -5.042 0.309 4.289 1.00 97.94 85 ASN A C 1
ATOM 636 O O . ASN A 1 85 ? -5.911 -0.205 3.599 1.00 97.94 85 ASN A O 1
ATOM 640 N N . TYR A 1 86 ? -4.286 1.293 3.815 1.00 97.81 86 TYR A N 1
ATOM 641 C CA . TYR A 1 86 ? -4.427 1.888 2.494 1.00 97.81 86 TYR A CA 1
ATOM 642 C C . TYR A 1 86 ? -3.536 1.163 1.465 1.00 97.81 86 TYR A C 1
ATOM 644 O O . TYR A 1 86 ? -2.407 0.786 1.807 1.00 97.81 86 TYR A O 1
ATOM 652 N N . PRO A 1 87 ? -3.969 0.999 0.197 1.00 98.06 87 PRO A N 1
ATOM 653 C CA . PRO A 1 87 ? -3.250 0.237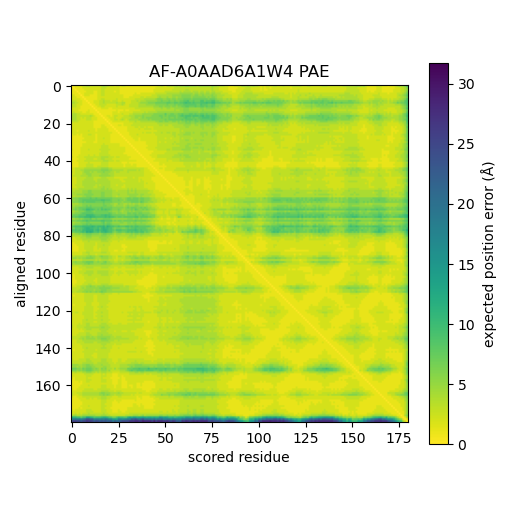 -0.836 1.00 98.06 87 PRO A CA 1
ATOM 654 C C . PRO A 1 87 ? -2.037 0.978 -1.442 1.00 98.06 87 PRO A C 1
ATOM 656 O O . PRO A 1 87 ? -1.669 0.748 -2.597 1.00 98.06 87 PRO A O 1
ATOM 659 N N . SER A 1 88 ? -1.404 1.866 -0.677 1.00 98.25 88 SER A N 1
ATOM 660 C CA . SER A 1 88 ? -0.147 2.545 -1.001 1.00 98.25 88 SER A CA 1
ATOM 661 C C . SER A 1 88 ? 0.638 2.862 0.274 1.00 98.25 88 SER A C 1
ATOM 663 O O . SER A 1 88 ? 0.102 2.833 1.389 1.00 98.25 88 SER A O 1
ATOM 665 N N . PHE A 1 89 ? 1.915 3.193 0.102 1.00 98.31 89 PHE A N 1
ATOM 666 C CA . PHE A 1 89 ? 2.811 3.563 1.192 1.00 98.31 89 PHE A CA 1
ATOM 667 C C . PHE A 1 89 ? 3.405 4.943 0.926 1.00 98.31 89 PHE A C 1
ATOM 669 O O . PHE A 1 89 ? 4.048 5.151 -0.101 1.00 98.31 89 PHE A O 1
ATOM 676 N N . THR A 1 90 ? 3.215 5.862 1.869 1.00 96.62 90 THR A N 1
ATOM 677 C CA . THR A 1 90 ? 3.828 7.192 1.831 1.00 96.62 90 THR A CA 1
ATOM 678 C C . THR A 1 90 ? 4.513 7.450 3.158 1.00 96.62 90 THR A C 1
ATOM 680 O O . THR A 1 90 ? 3.848 7.474 4.192 1.00 96.62 90 THR A O 1
ATOM 683 N N . ILE A 1 91 ? 5.826 7.661 3.125 1.00 96.62 91 ILE A N 1
ATOM 684 C CA . ILE A 1 91 ? 6.622 8.075 4.280 1.00 96.62 91 ILE A CA 1
ATOM 685 C C . ILE A 1 91 ? 7.194 9.454 3.965 1.00 96.62 91 ILE A C 1
ATOM 687 O O . ILE A 1 91 ? 8.121 9.573 3.173 1.00 96.62 91 ILE A O 1
ATOM 691 N N . SER A 1 92 ? 6.622 10.506 4.545 1.00 93.75 92 SER A N 1
ATOM 692 C CA . SER A 1 92 ? 7.030 11.890 4.266 1.00 93.75 92 SER A CA 1
ATOM 693 C C . SER A 1 92 ? 8.259 12.343 5.057 1.00 93.75 92 SER A C 1
ATOM 695 O O . SER A 1 92 ? 8.853 13.360 4.715 1.00 93.75 92 SER A O 1
ATOM 697 N N . GLN A 1 93 ? 8.626 11.621 6.118 1.00 93.12 93 GLN A N 1
ATOM 698 C CA . GLN A 1 93 ? 9.790 11.911 6.955 1.00 93.12 93 GLN A CA 1
ATOM 699 C C . GLN A 1 93 ? 10.401 10.604 7.463 1.00 93.12 93 GLN A C 1
ATOM 701 O O . GLN A 1 93 ? 9.941 10.025 8.448 1.00 93.12 93 GLN A O 1
ATOM 706 N N . LEU A 1 94 ? 11.427 10.113 6.768 1.00 95.75 94 LEU A N 1
ATOM 707 C CA . LEU A 1 94 ? 12.182 8.930 7.168 1.00 95.75 94 LEU A CA 1
ATOM 708 C C . LEU A 1 94 ? 13.575 9.319 7.675 1.00 95.75 94 LEU A C 1
ATOM 710 O O . LEU A 1 94 ? 14.409 9.771 6.897 1.00 95.75 94 LEU A O 1
ATOM 714 N N . ILE A 1 95 ? 13.827 9.112 8.969 1.00 93.56 95 ILE A N 1
ATOM 715 C CA . ILE A 1 95 ? 15.121 9.422 9.600 1.00 93.56 95 ILE A CA 1
ATOM 716 C C . ILE A 1 95 ? 16.093 8.238 9.487 1.00 93.56 95 ILE A C 1
ATOM 718 O O . ILE A 1 95 ? 17.166 8.362 8.913 1.00 93.56 95 ILE A O 1
ATOM 722 N N . GLN A 1 96 ? 15.715 7.075 10.026 1.00 95.25 96 GLN A N 1
ATOM 723 C CA . GLN A 1 96 ? 16.555 5.869 10.004 1.00 95.25 96 GLN A CA 1
ATOM 724 C C . GLN A 1 96 ? 15.771 4.669 9.489 1.00 95.25 96 GLN A C 1
ATOM 726 O O . GLN A 1 96 ? 16.150 4.034 8.508 1.00 95.25 96 GLN A O 1
ATOM 731 N N . SER A 1 97 ? 14.665 4.346 10.156 1.00 97.50 97 SER A N 1
ATOM 732 C CA . SER A 1 97 ? 13.756 3.308 9.696 1.00 97.50 97 SER A CA 1
ATOM 733 C C . SER A 1 97 ? 12.344 3.529 10.210 1.00 97.50 97 SER A C 1
ATOM 735 O O . SER A 1 97 ? 12.143 4.161 11.246 1.00 97.50 97 SER A O 1
ATOM 737 N N . VAL A 1 98 ? 11.369 2.981 9.495 1.00 97.88 98 VAL A N 1
ATOM 738 C CA . VAL A 1 98 ? 9.980 2.912 9.944 1.00 97.88 98 VAL A CA 1
ATOM 739 C C . VAL A 1 98 ? 9.392 1.579 9.523 1.00 97.88 98 VAL A C 1
ATOM 741 O O . VAL A 1 98 ? 9.659 1.092 8.426 1.00 97.88 98 VAL A O 1
ATOM 744 N N . THR A 1 99 ? 8.585 0.987 10.400 1.00 98.25 99 THR A N 1
ATOM 745 C CA . THR A 1 99 ? 7.817 -0.218 10.081 1.00 98.25 99 THR A CA 1
ATOM 746 C C . THR A 1 99 ? 6.341 0.121 10.024 1.00 98.25 99 THR A C 1
ATOM 748 O O . THR A 1 99 ? 5.794 0.738 10.940 1.00 98.25 99 THR A O 1
ATOM 751 N N . VAL A 1 100 ? 5.702 -0.294 8.941 1.00 98.06 100 VAL A N 1
ATOM 752 C CA . VAL A 1 100 ? 4.293 -0.061 8.656 1.00 98.06 100 VAL A CA 1
ATOM 753 C C . VAL A 1 100 ? 3.589 -1.401 8.519 1.00 98.06 100 VAL A C 1
ATOM 755 O O . VAL A 1 100 ? 4.127 -2.321 7.911 1.00 98.06 100 VAL A O 1
ATOM 758 N N . SER A 1 101 ? 2.386 -1.525 9.067 1.00 97.50 101 SER A N 1
ATOM 759 C CA . SER A 1 101 ? 1.570 -2.729 8.945 1.00 97.50 101 SER A CA 1
ATOM 760 C C . SER A 1 101 ? 0.419 -2.546 7.960 1.00 97.50 101 SER A C 1
ATOM 762 O O . SER A 1 101 ? -0.146 -1.460 7.811 1.00 97.50 101 SER A O 1
ATOM 764 N N . ARG A 1 102 ? 0.079 -3.633 7.272 1.00 98.25 102 ARG A N 1
ATOM 765 C CA . ARG A 1 102 ? -1.091 -3.746 6.400 1.00 98.25 102 ARG A CA 1
ATOM 766 C C . ARG A 1 102 ? -1.748 -5.098 6.600 1.00 98.25 102 ARG A C 1
ATOM 768 O O . ARG A 1 102 ? -1.077 -6.070 6.940 1.00 98.25 102 ARG A O 1
ATOM 775 N N . THR A 1 103 ? -3.043 -5.153 6.347 1.00 98.56 103 THR A N 1
ATOM 776 C CA . THR A 1 103 ? -3.828 -6.381 6.299 1.00 98.56 103 THR A CA 1
ATOM 777 C C . THR A 1 103 ? -4.414 -6.518 4.905 1.00 98.56 103 THR A C 1
ATOM 779 O O . THR A 1 103 ? -5.004 -5.584 4.373 1.00 98.56 103 THR A O 1
ATOM 782 N N . VAL A 1 104 ? -4.258 -7.685 4.299 1.00 98.75 104 VAL A N 1
ATOM 783 C CA . VAL A 1 104 ? -4.873 -7.992 3.008 1.00 98.75 104 VAL A CA 1
ATOM 784 C C . VAL A 1 104 ? -5.816 -9.167 3.154 1.00 98.75 104 VAL A C 1
ATOM 786 O O . VAL A 1 104 ? -5.547 -10.104 3.908 1.00 98.75 104 VAL A O 1
ATOM 789 N N . LYS A 1 105 ? -6.916 -9.100 2.414 1.00 98.75 105 LYS A N 1
ATOM 790 C CA . LYS A 1 105 ? -7.951 -10.122 2.349 1.00 98.75 105 LYS A CA 1
ATOM 791 C C . LYS A 1 105 ? -7.939 -10.792 0.992 1.00 98.75 105 LYS A C 1
ATOM 793 O O . LYS A 1 105 ? -7.917 -10.096 -0.022 1.00 98.75 105 LYS A O 1
ATOM 798 N N . ASN A 1 106 ? -8.002 -12.118 0.965 1.00 98.62 106 ASN A N 1
ATOM 799 C CA . ASN A 1 106 ? -8.168 -12.853 -0.282 1.00 98.62 106 ASN A CA 1
ATOM 800 C C . ASN A 1 106 ? -9.635 -12.854 -0.722 1.00 98.62 106 ASN A C 1
ATOM 802 O O . ASN A 1 106 ? -10.487 -13.433 -0.051 1.00 98.62 106 ASN A O 1
ATOM 806 N N . VAL A 1 107 ? -9.922 -12.231 -1.862 1.00 98.25 107 VAL A N 1
ATOM 807 C CA . VAL A 1 107 ? -11.270 -12.146 -2.454 1.00 98.25 107 VAL A CA 1
ATOM 808 C C . VAL A 1 107 ? -11.437 -13.025 -3.690 1.00 98.25 107 VAL A C 1
ATOM 810 O O . VAL A 1 107 ? -12.501 -13.021 -4.299 1.00 98.25 107 VAL A O 1
ATOM 813 N N . GLY A 1 108 ? -10.413 -13.796 -4.053 1.00 95.88 108 GLY A N 1
ATOM 814 C CA . GLY A 1 108 ? -10.515 -14.804 -5.099 1.00 95.88 108 GLY A CA 1
ATOM 815 C C . GLY A 1 108 ? -10.203 -16.204 -4.579 1.00 95.88 108 GLY A C 1
ATOM 816 O O . GLY A 1 108 ? -10.365 -16.507 -3.397 1.00 95.88 108 GLY A O 1
ATOM 817 N N . SER A 1 109 ? -9.750 -17.080 -5.476 1.00 96.50 109 SER A N 1
ATOM 818 C CA . SER A 1 109 ? -9.385 -18.458 -5.134 1.00 96.50 109 SER A CA 1
ATOM 819 C C . SER A 1 109 ? -8.282 -18.541 -4.075 1.00 96.50 109 SER A C 1
ATOM 821 O O . SER A 1 109 ? -7.404 -17.676 -4.006 1.00 96.50 109 SER A O 1
ATOM 823 N N . ALA A 1 110 ? -8.309 -19.609 -3.273 1.00 97.94 110 ALA A N 1
ATOM 824 C CA . ALA A 1 110 ? -7.237 -19.938 -2.336 1.00 97.94 110 ALA A CA 1
ATOM 825 C C . ALA A 1 110 ? -5.888 -20.042 -3.067 1.00 97.94 110 ALA A C 1
ATOM 827 O O . ALA A 1 110 ? -5.817 -20.553 -4.185 1.00 97.94 110 ALA A O 1
ATOM 828 N N . GLY A 1 111 ? -4.819 -19.567 -2.434 1.00 97.31 111 GLY A N 1
ATOM 829 C CA . GLY A 1 111 ? -3.517 -19.471 -3.083 1.00 97.31 111 GLY A CA 1
ATOM 830 C C . GLY A 1 111 ? -2.434 -18.917 -2.170 1.00 97.31 111 GLY A C 1
ATOM 831 O O . GLY A 1 111 ? -2.704 -18.448 -1.063 1.00 97.31 111 GLY A O 1
ATOM 832 N N . THR A 1 112 ? -1.194 -18.985 -2.643 1.00 98.69 112 THR A N 1
ATOM 833 C CA . THR A 1 112 ? -0.038 -18.397 -1.965 1.00 98.69 112 THR A CA 1
ATOM 834 C C . THR A 1 112 ? 0.442 -17.206 -2.767 1.00 98.69 112 THR A C 1
ATOM 836 O O . THR A 1 112 ? 0.755 -17.350 -3.944 1.00 98.69 112 THR A O 1
ATOM 839 N N . TYR A 1 113 ? 0.532 -16.053 -2.115 1.00 98.75 113 TYR A N 1
ATOM 840 C CA . TYR A 1 113 ? 1.084 -14.843 -2.701 1.00 98.75 113 TYR A CA 1
ATOM 841 C C . TYR A 1 113 ? 2.492 -14.619 -2.167 1.00 98.75 113 TYR A C 1
ATOM 843 O O . TYR A 1 113 ? 2.725 -14.733 -0.963 1.00 98.75 113 TYR A O 1
ATOM 851 N N . THR A 1 114 ? 3.416 -14.259 -3.050 1.00 98.81 114 THR A N 1
ATOM 852 C CA . THR A 1 114 ? 4.787 -13.877 -2.697 1.00 98.81 114 THR A CA 1
ATOM 853 C C . THR A 1 114 ? 4.997 -12.405 -3.019 1.00 98.81 114 THR A C 1
ATOM 855 O O . THR A 1 114 ? 4.540 -11.922 -4.057 1.00 98.81 114 THR A O 1
ATOM 858 N N . ALA A 1 115 ? 5.656 -11.686 -2.113 1.00 98.81 115 ALA A N 1
ATOM 859 C CA . ALA A 1 115 ? 5.966 -10.277 -2.279 1.00 98.81 115 ALA A CA 1
ATOM 860 C C . ALA A 1 115 ? 7.245 -10.090 -3.104 1.00 98.81 115 ALA A C 1
ATOM 862 O O . ALA A 1 115 ? 8.287 -10.668 -2.795 1.00 98.81 115 ALA A O 1
ATOM 863 N N . THR A 1 116 ? 7.182 -9.219 -4.106 1.00 98.69 116 THR A N 1
ATOM 864 C CA . THR A 1 116 ? 8.345 -8.672 -4.812 1.00 98.69 116 THR A CA 1
ATOM 865 C C . THR A 1 116 ? 8.41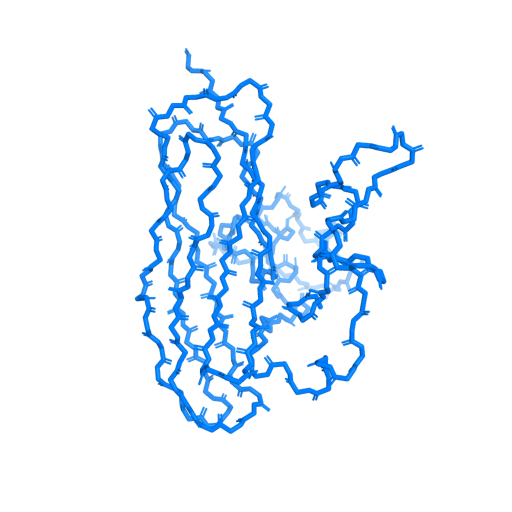9 -7.172 -4.573 1.00 98.69 116 THR A C 1
ATOM 867 O O . THR A 1 116 ? 7.389 -6.491 -4.608 1.00 98.69 116 THR A O 1
ATOM 870 N N . VAL A 1 117 ? 9.626 -6.653 -4.356 1.00 98.75 117 VAL A N 1
ATOM 871 C CA . VAL A 1 117 ? 9.845 -5.240 -4.040 1.00 98.75 117 VAL A CA 1
ATOM 872 C C . VAL A 1 117 ? 10.708 -4.586 -5.113 1.00 98.75 117 VAL A C 1
ATOM 874 O O . VAL A 1 117 ? 11.778 -5.082 -5.447 1.00 98.75 117 VAL A O 1
ATOM 877 N N . GLU A 1 118 ? 10.225 -3.467 -5.639 1.00 98.62 118 GLU A N 1
ATOM 878 C CA . GLU A 1 118 ? 11.013 -2.486 -6.376 1.00 98.62 118 GLU A CA 1
ATOM 879 C C . GLU A 1 118 ? 11.408 -1.403 -5.369 1.00 98.62 118 GLU A C 1
ATOM 881 O O . GLU A 1 118 ? 10.575 -0.584 -4.970 1.00 98.62 118 GLU A O 1
ATOM 886 N N . GLU A 1 119 ? 12.647 -1.459 -4.885 1.00 98.50 119 GLU A N 1
ATOM 887 C CA . GLU A 1 119 ? 13.133 -0.560 -3.840 1.00 98.50 119 GLU A CA 1
ATOM 888 C C . GLU A 1 119 ? 13.239 0.887 -4.350 1.00 98.50 119 GLU A C 1
ATOM 890 O O . GLU A 1 119 ? 13.812 1.121 -5.420 1.00 98.50 119 GLU A O 1
ATOM 895 N N . PRO A 1 120 ? 12.720 1.880 -3.602 1.00 98.38 120 PRO A N 1
ATOM 896 C CA . PRO A 1 120 ? 13.034 3.272 -3.873 1.00 98.38 120 PRO A CA 1
ATOM 897 C C . PRO A 1 120 ? 14.540 3.524 -3.761 1.00 98.38 120 PRO A C 1
ATOM 899 O O . PRO A 1 120 ? 15.206 2.976 -2.885 1.00 98.38 120 PRO A O 1
ATOM 902 N N . SER A 1 121 ? 15.079 4.392 -4.619 1.00 97.81 121 SER A N 1
ATOM 903 C CA . SER A 1 121 ? 16.509 4.730 -4.609 1.00 97.81 121 SER A CA 1
ATOM 904 C C . SER A 1 121 ? 16.989 5.136 -3.210 1.00 97.81 121 SER A C 1
ATOM 906 O O . SER A 1 121 ? 16.437 6.055 -2.612 1.00 97.81 121 SER A O 1
ATOM 908 N N . GLY A 1 122 ? 18.025 4.466 -2.697 1.00 97.38 122 GLY A N 1
ATOM 909 C CA . GLY A 1 122 ? 18.602 4.744 -1.375 1.00 97.38 122 GLY A CA 1
ATOM 910 C C . GLY A 1 122 ? 17.795 4.214 -0.183 1.00 97.38 122 GLY A C 1
ATOM 911 O O . GLY A 1 122 ? 18.209 4.429 0.956 1.00 97.38 122 GLY A O 1
ATOM 912 N N . ILE A 1 123 ? 16.680 3.509 -0.412 1.00 98.50 123 ILE A N 1
ATOM 913 C CA . ILE A 1 123 ? 15.809 2.973 0.640 1.00 98.50 123 ILE A CA 1
ATOM 914 C C . ILE A 1 123 ? 15.701 1.460 0.512 1.00 98.50 123 ILE A C 1
ATOM 916 O O . ILE A 1 123 ? 15.086 0.947 -0.421 1.00 98.50 123 ILE A O 1
ATOM 920 N N . ARG A 1 124 ? 16.208 0.743 1.512 1.00 98.56 124 ARG A N 1
ATOM 921 C CA . ARG A 1 124 ? 16.006 -0.699 1.615 1.00 98.56 124 ARG A CA 1
ATOM 922 C C . ARG A 1 124 ? 14.610 -1.003 2.134 1.00 98.56 124 ARG A C 1
ATOM 924 O O . ARG A 1 124 ? 14.165 -0.387 3.108 1.00 98.56 124 ARG A O 1
ATOM 931 N N . VAL A 1 125 ? 13.933 -1.975 1.532 1.00 98.75 125 VAL A N 1
ATOM 932 C CA . VAL A 1 125 ? 12.556 -2.336 1.886 1.00 98.75 125 VAL A CA 1
ATOM 933 C C . VAL A 1 125 ? 12.450 -3.822 2.200 1.00 98.75 125 VAL A C 1
ATOM 935 O O . VAL A 1 125 ? 12.698 -4.683 1.361 1.00 98.75 125 VAL A O 1
ATOM 938 N N . LYS A 1 126 ? 12.013 -4.136 3.420 1.00 98.75 126 LYS A N 1
ATOM 939 C CA . LYS A 1 126 ? 11.807 -5.510 3.888 1.00 98.75 126 LYS A CA 1
ATOM 940 C C . LYS A 1 126 ? 10.324 -5.777 4.115 1.00 98.75 126 LYS A C 1
ATOM 942 O O . LYS A 1 126 ? 9.675 -5.010 4.817 1.00 98.75 126 LYS A O 1
ATOM 947 N N . VAL A 1 127 ? 9.800 -6.871 3.561 1.00 98.88 127 VAL A N 1
ATOM 948 C CA . VAL A 1 127 ? 8.408 -7.316 3.757 1.00 98.88 127 VAL A CA 1
ATOM 949 C C . VAL A 1 127 ? 8.394 -8.594 4.592 1.00 98.88 127 VAL A C 1
ATOM 951 O O . VAL A 1 127 ? 9.065 -9.564 4.239 1.00 98.88 127 VAL A O 1
ATOM 954 N N . GLU A 1 128 ? 7.635 -8.606 5.690 1.00 98.75 128 GLU A N 1
ATOM 955 C CA . GLU A 1 128 ? 7.560 -9.739 6.618 1.00 98.75 128 GLU A CA 1
ATOM 956 C C . GLU A 1 128 ? 6.117 -10.090 7.027 1.00 98.75 128 GLU A C 1
ATOM 958 O O . GLU A 1 128 ? 5.413 -9.240 7.579 1.00 98.75 128 GLU A O 1
ATOM 963 N N . PRO A 1 129 ? 5.673 -11.346 6.819 1.00 98.62 129 PRO A N 1
ATOM 964 C CA . PRO A 1 129 ? 6.338 -12.378 6.012 1.00 98.62 129 PRO A CA 1
ATOM 965 C C . PRO A 1 129 ? 6.363 -11.976 4.525 1.00 98.62 129 PRO A C 1
ATOM 967 O O . PRO A 1 129 ? 5.524 -11.198 4.086 1.00 98.62 129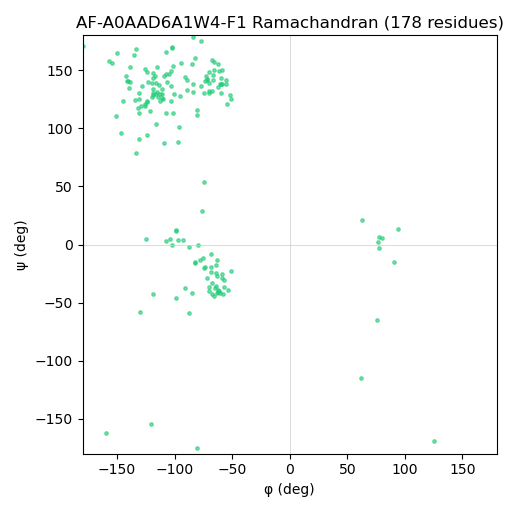 PRO A O 1
ATOM 970 N N . ASN A 1 130 ? 7.295 -12.518 3.736 1.00 98.31 130 ASN A N 1
ATOM 971 C CA . ASN A 1 130 ? 7.359 -12.274 2.285 1.00 98.31 130 ASN A CA 1
ATOM 972 C C . ASN A 1 130 ? 6.493 -13.249 1.462 1.00 98.31 130 ASN A C 1
ATOM 974 O O . ASN A 1 130 ? 6.436 -13.139 0.239 1.00 98.31 130 ASN A O 1
ATOM 978 N N . SER A 1 131 ? 5.828 -14.203 2.119 1.00 98.62 131 SER A N 1
ATOM 979 C CA . SER A 1 131 ? 4.899 -15.151 1.512 1.00 98.62 131 SER A CA 1
ATOM 980 C C . SER A 1 131 ? 3.685 -15.350 2.418 1.00 98.62 131 SER A C 1
ATOM 982 O O . SER A 1 131 ? 3.820 -15.504 3.633 1.00 98.62 131 SER A O 1
ATOM 984 N N . LEU A 1 132 ? 2.493 -15.329 1.828 1.00 98.69 132 LEU A N 1
ATOM 985 C CA . LEU A 1 132 ? 1.215 -15.418 2.525 1.00 98.69 132 LEU A CA 1
ATOM 986 C C . LEU A 1 132 ? 0.325 -16.459 1.837 1.00 98.69 132 LEU A C 1
ATOM 988 O O . LEU A 1 132 ? -0.049 -16.295 0.678 1.00 98.69 132 LEU A O 1
ATOM 992 N N . LYS A 1 133 ? -0.033 -17.529 2.555 1.00 98.69 133 LYS A N 1
ATOM 993 C CA . LYS A 1 133 ? -0.900 -18.610 2.055 1.00 98.69 133 LYS A CA 1
ATOM 994 C C . LYS A 1 133 ? -2.329 -18.468 2.568 1.00 98.69 133 LYS A C 1
ATOM 996 O O . LYS A 1 133 ? -2.548 -18.671 3.757 1.00 98.69 133 LYS A O 1
ATOM 1001 N N . PHE A 1 134 ? -3.281 -18.197 1.685 1.00 98.62 134 PHE A N 1
ATOM 1002 C CA . PHE A 1 134 ? -4.665 -17.883 2.032 1.00 98.62 134 PHE A CA 1
ATOM 1003 C C . PHE A 1 134 ? -5.663 -18.987 1.677 1.00 98.62 134 PHE A C 1
ATOM 1005 O O . PHE A 1 134 ? -5.576 -19.604 0.612 1.00 98.62 134 PHE A O 1
ATOM 1012 N N . GLY A 1 135 ? -6.681 -19.145 2.523 1.00 98.50 135 GLY A N 1
ATOM 1013 C CA . GLY A 1 135 ? -8.009 -19.612 2.118 1.00 98.50 135 GLY A CA 1
ATOM 1014 C C . GLY A 1 135 ? -8.832 -18.514 1.425 1.00 98.50 135 GLY A C 1
ATOM 1015 O O . GLY A 1 135 ? -8.410 -17.361 1.330 1.00 98.50 135 GLY A O 1
ATOM 1016 N N . VAL A 1 136 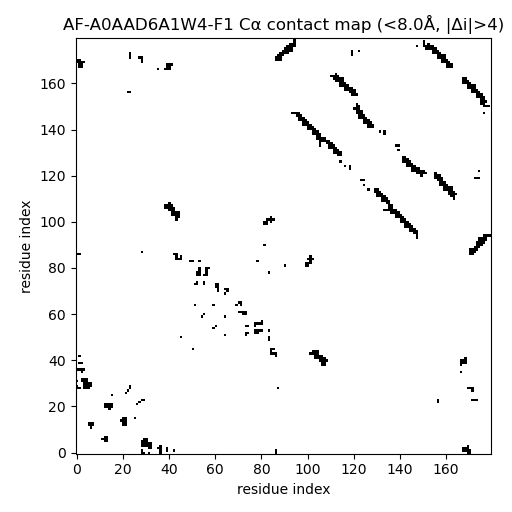? -10.021 -18.855 0.924 1.00 97.44 136 VAL A N 1
ATOM 1017 C CA . VAL A 1 136 ? -10.960 -17.858 0.371 1.00 97.44 136 VAL A CA 1
ATOM 1018 C C . VAL A 1 136 ? -11.524 -17.011 1.514 1.00 97.44 136 VAL A C 1
ATOM 1020 O O . VAL A 1 136 ? -11.970 -17.561 2.518 1.00 97.44 136 VAL A O 1
ATOM 1023 N N . GLY A 1 137 ? -11.498 -15.684 1.375 1.00 98.00 137 GLY A N 1
ATOM 1024 C CA . GLY A 1 137 ? -11.996 -14.740 2.380 1.00 98.00 137 GLY A CA 1
ATOM 1025 C C . GLY A 1 137 ? -11.070 -14.520 3.579 1.00 98.00 137 GLY A C 1
ATOM 1026 O O . GLY A 1 137 ? -11.393 -13.702 4.436 1.00 98.00 137 GLY A O 1
ATOM 1027 N N . GLU A 1 138 ? -9.937 -15.225 3.654 1.00 98.56 138 GLU A N 1
ATOM 1028 C CA . GLU A 1 138 ? -8.997 -15.100 4.766 1.00 98.56 138 GLU A CA 1
ATOM 1029 C C . GLU A 1 138 ? -8.250 -13.762 4.719 1.00 98.56 138 GLU A C 1
ATOM 1031 O O . GLU A 1 138 ? -7.848 -13.286 3.653 1.00 98.56 138 GLU A O 1
ATOM 1036 N N . GLU A 1 139 ? -8.021 -13.191 5.899 1.00 98.69 139 GLU A N 1
ATOM 1037 C CA . GLU A 1 139 ? -7.230 -11.984 6.099 1.00 98.69 139 GLU A CA 1
ATOM 1038 C C . GLU A 1 139 ? -5.881 -12.319 6.723 1.00 98.69 139 GLU A C 1
ATOM 1040 O O . GLU A 1 139 ? -5.781 -13.139 7.638 1.00 98.69 139 GLU A O 1
ATOM 1045 N N . LYS A 1 140 ? -4.824 -11.653 6.258 1.00 98.69 140 LYS A N 1
ATOM 1046 C CA . LYS A 1 140 ? -3.502 -11.749 6.872 1.00 98.69 140 LYS A CA 1
ATOM 1047 C C . LYS A 1 140 ? -2.829 -10.398 6.943 1.00 98.69 140 LYS A C 1
ATOM 1049 O O . LYS A 1 140 ? -2.872 -9.604 6.004 1.00 98.69 140 LYS A O 1
ATOM 1054 N N . LYS A 1 141 ? -2.159 -10.184 8.070 1.00 98.56 141 LYS A N 1
ATOM 1055 C CA . LYS A 1 141 ? -1.314 -9.023 8.313 1.00 98.56 141 LYS A CA 1
ATOM 1056 C C . LYS A 1 141 ? 0.113 -9.299 7.846 1.00 98.56 141 LYS A C 1
ATOM 1058 O O . LYS A 1 141 ? 0.640 -10.391 8.050 1.00 98.56 141 LYS A O 1
ATOM 1063 N N . PHE A 1 142 ? 0.737 -8.280 7.275 1.00 98.75 142 PHE A N 1
ATOM 1064 C CA . PHE A 1 142 ? 2.168 -8.226 7.013 1.00 98.75 142 PHE A CA 1
ATOM 1065 C C . PHE A 1 142 ? 2.722 -6.862 7.428 1.00 98.75 142 PHE A C 1
ATOM 1067 O O . PHE A 1 142 ? 1.984 -5.893 7.639 1.00 98.75 142 PHE A O 1
ATOM 1074 N N . MET A 1 143 ? 4.038 -6.804 7.568 1.00 98.69 143 MET A N 1
ATOM 1075 C CA . MET A 1 143 ? 4.784 -5.606 7.912 1.00 98.69 143 MET A CA 1
ATOM 1076 C C . MET A 1 143 ? 5.751 -5.257 6.791 1.00 98.69 143 MET A C 1
ATOM 1078 O O . MET A 1 143 ? 6.278 -6.134 6.109 1.00 98.69 143 MET A O 1
ATOM 1082 N N . VAL A 1 144 ? 5.976 -3.963 6.615 1.00 98.81 144 VAL A N 1
ATOM 1083 C CA . VAL A 1 144 ? 6.940 -3.406 5.677 1.00 98.81 144 VAL A CA 1
ATOM 1084 C C . VAL A 1 144 ? 7.858 -2.475 6.445 1.00 98.81 144 VAL A C 1
ATOM 1086 O O . VAL A 1 144 ? 7.395 -1.488 7.017 1.00 98.81 144 VAL A O 1
ATOM 1089 N N . THR A 1 145 ? 9.149 -2.775 6.456 1.00 98.75 145 THR A N 1
ATOM 1090 C CA . THR A 1 145 ? 10.175 -1.922 7.052 1.00 98.75 145 THR A CA 1
ATOM 1091 C C . THR A 1 145 ? 10.924 -1.191 5.951 1.00 98.75 145 THR A C 1
ATOM 1093 O O . THR A 1 145 ? 11.497 -1.827 5.070 1.00 98.75 145 THR A O 1
ATOM 1096 N N . PHE A 1 146 ? 10.936 0.137 6.022 1.00 98.62 146 PHE A N 1
ATOM 1097 C CA . PHE A 1 146 ? 11.744 1.012 5.172 1.00 98.62 146 PHE A CA 1
ATOM 1098 C C . PHE A 1 146 ? 12.969 1.457 5.968 1.00 98.62 146 PHE A C 1
ATOM 1100 O O . PHE A 1 146 ? 12.812 1.916 7.100 1.00 98.62 146 PHE A O 1
ATOM 1107 N N . HIS A 1 147 ? 14.165 1.324 5.401 1.00 98.31 147 HIS A N 1
ATOM 1108 C CA . HIS A 1 147 ? 15.431 1.704 6.029 1.00 98.31 147 HIS A CA 1
ATOM 1109 C C . HIS A 1 147 ? 16.245 2.601 5.094 1.00 98.31 147 HIS A C 1
ATOM 1111 O O . HIS A 1 147 ? 16.324 2.329 3.898 1.00 98.31 147 HIS A O 1
ATOM 1117 N N . VAL A 1 148 ? 16.833 3.669 5.632 1.00 98.00 148 VAL A N 1
ATOM 1118 C CA . VAL A 1 148 ? 17.656 4.604 4.852 1.00 98.00 148 VAL A CA 1
ATOM 1119 C C . VAL A 1 148 ? 19.053 4.019 4.674 1.00 98.00 148 VAL A C 1
ATOM 1121 O O . VAL A 1 148 ? 19.816 3.956 5.633 1.00 98.00 148 VAL A O 1
ATOM 1124 N N . ASP A 1 149 ? 19.395 3.638 3.445 1.00 97.12 149 ASP A N 1
ATOM 1125 C CA . ASP A 1 149 ? 20.767 3.283 3.060 1.00 97.12 149 ASP A CA 1
ATOM 1126 C C . ASP A 1 149 ? 21.518 4.521 2.542 1.00 97.12 149 ASP A C 1
ATOM 1128 O O . ASP A 1 149 ? 22.707 4.703 2.796 1.00 97.12 149 ASP A O 1
ATOM 1132 N N . THR A 1 150 ? 20.832 5.404 1.815 1.00 95.75 150 THR A N 1
ATOM 1133 C CA . THR A 1 150 ? 21.371 6.685 1.344 1.00 95.75 150 THR A CA 1
ATOM 1134 C C . THR A 1 150 ? 20.257 7.732 1.358 1.00 95.75 150 THR A C 1
ATOM 1136 O O . THR A 1 150 ? 19.220 7.504 0.732 1.00 95.75 150 THR A O 1
ATOM 1139 N N . PRO A 1 151 ? 20.426 8.866 2.063 1.00 94.06 151 PRO A N 1
ATOM 1140 C CA . PRO A 1 151 ? 19.398 9.896 2.129 1.00 94.06 151 PRO A CA 1
ATOM 1141 C C . PRO A 1 151 ? 19.173 10.553 0.761 1.00 94.06 151 PRO A C 1
ATOM 1143 O O . PRO A 1 151 ? 20.086 10.675 -0.054 1.00 94.06 151 PRO A O 1
ATOM 1146 N N . SER A 1 152 ? 17.945 11.008 0.536 1.00 91.81 152 SER A N 1
ATOM 1147 C CA . SER A 1 152 ? 17.506 11.735 -0.651 1.00 91.81 152 SER A CA 1
ATOM 1148 C C . SER A 1 152 ? 16.913 13.088 -0.260 1.00 91.81 152 SER A C 1
ATOM 1150 O O . SER A 1 152 ? 16.160 13.203 0.708 1.00 91.81 152 SER A O 1
ATOM 1152 N N . SER A 1 153 ? 17.221 14.121 -1.043 1.00 92.62 153 SER A N 1
ATOM 1153 C CA . SER A 1 153 ? 16.651 15.463 -0.874 1.00 92.62 153 SER A CA 1
ATOM 1154 C C . SER A 1 153 ? 15.229 15.599 -1.426 1.00 92.62 153 SER A C 1
ATOM 1156 O O . SER A 1 153 ? 14.577 16.606 -1.168 1.00 92.62 153 SER A O 1
ATOM 1158 N N . ASP A 1 154 ? 14.770 14.624 -2.211 1.00 95.00 154 ASP A N 1
ATOM 1159 C CA . ASP A 1 154 ? 13.431 14.580 -2.803 1.00 95.00 154 ASP A CA 1
ATOM 1160 C C . ASP A 1 154 ? 12.804 13.190 -2.609 1.00 95.00 154 ASP A C 1
ATOM 1162 O O . ASP A 1 154 ? 13.481 12.232 -2.212 1.00 95.00 154 ASP A O 1
ATOM 1166 N N . TYR A 1 155 ? 11.509 13.068 -2.886 1.00 97.25 155 TYR A N 1
ATOM 1167 C CA . TYR A 1 155 ? 10.805 11.799 -2.851 1.00 97.25 155 TYR A CA 1
ATOM 1168 C C . TYR A 1 155 ? 11.411 10.795 -3.829 1.00 97.25 155 TYR A C 1
ATOM 1170 O O . TYR A 1 155 ? 11.573 11.052 -5.023 1.00 97.25 155 TYR A O 1
ATOM 1178 N N . VAL A 1 156 ? 11.665 9.600 -3.313 1.00 98.06 156 VAL A N 1
ATOM 1179 C CA . VAL A 1 156 ? 12.041 8.423 -4.088 1.00 98.06 156 VAL A CA 1
ATOM 1180 C C . VAL A 1 156 ? 10.875 7.447 -4.133 1.00 98.06 156 VAL A C 1
ATOM 1182 O O . VAL A 1 156 ? 10.079 7.347 -3.194 1.00 98.06 156 VAL A O 1
ATOM 1185 N N . PHE A 1 157 ? 10.760 6.730 -5.247 1.00 98.38 157 PHE A N 1
ATOM 1186 C CA . PHE A 1 157 ? 9.588 5.917 -5.553 1.00 98.38 157 PHE A CA 1
ATOM 1187 C C . PHE A 1 157 ? 9.961 4.469 -5.819 1.00 98.38 157 PHE A C 1
ATOM 1189 O O . PHE A 1 157 ? 11.018 4.186 -6.372 1.00 98.38 157 PHE A O 1
ATOM 1196 N N . GLY A 1 158 ? 9.049 3.574 -5.465 1.00 98.38 158 GLY A N 1
ATOM 1197 C CA . GLY A 1 158 ? 9.177 2.142 -5.683 1.00 98.38 158 GLY A CA 1
ATOM 1198 C C . GLY A 1 158 ? 7.812 1.469 -5.647 1.00 98.38 158 GLY A C 1
ATOM 1199 O O . GLY A 1 158 ? 6.768 2.126 -5.762 1.00 98.38 158 GLY A O 1
ATOM 1200 N N . SER A 1 159 ? 7.793 0.155 -5.459 1.00 98.75 159 SER A N 1
ATOM 1201 C CA . SER A 1 159 ? 6.543 -0.580 -5.297 1.00 98.75 159 SER A CA 1
ATOM 1202 C C . SER A 1 159 ? 6.704 -1.905 -4.567 1.00 98.75 159 SER A C 1
ATOM 1204 O O . SER A 1 159 ? 7.778 -2.495 -4.527 1.00 98.75 159 SER A O 1
ATOM 1206 N N . ILE A 1 160 ? 5.601 -2.379 -3.995 1.00 98.88 160 ILE A N 1
ATOM 1207 C CA . ILE A 1 160 ? 5.482 -3.724 -3.430 1.00 98.88 160 ILE A CA 1
ATOM 1208 C C . ILE A 1 160 ? 4.372 -4.422 -4.197 1.00 98.88 160 ILE A C 1
ATOM 1210 O O . ILE A 1 160 ? 3.274 -3.880 -4.309 1.00 98.88 160 ILE A O 1
ATOM 1214 N N . THR A 1 161 ? 4.652 -5.605 -4.732 1.00 98.88 161 THR A N 1
ATOM 1215 C CA . THR A 1 161 ? 3.675 -6.388 -5.491 1.00 98.88 161 THR A CA 1
ATOM 1216 C C . THR A 1 161 ? 3.529 -7.764 -4.874 1.00 98.88 161 THR A C 1
ATOM 1218 O O . THR A 1 161 ? 4.506 -8.496 -4.762 1.00 98.88 161 THR A O 1
ATOM 1221 N N . TRP A 1 162 ? 2.306 -8.124 -4.494 1.00 98.88 162 TRP A N 1
ATOM 1222 C CA . TRP A 1 162 ? 1.960 -9.503 -4.166 1.00 98.88 162 TRP A CA 1
ATOM 1223 C C . TRP A 1 162 ? 1.500 -10.225 -5.428 1.00 98.88 162 TRP A C 1
ATOM 1225 O O . TRP A 1 162 ? 0.662 -9.698 -6.162 1.00 98.88 162 TRP A O 1
ATOM 1235 N N . SER A 1 163 ? 2.014 -11.429 -5.674 1.00 98.44 163 SER A N 1
ATOM 1236 C CA . SER A 1 163 ? 1.572 -12.251 -6.802 1.00 98.44 163 SER A CA 1
ATOM 1237 C C . SER A 1 163 ? 1.459 -13.726 -6.448 1.00 98.44 163 SER A C 1
ATOM 1239 O O . SER A 1 163 ? 2.304 -14.265 -5.734 1.00 98.44 163 SER A O 1
ATOM 1241 N N . ASP A 1 164 ? 0.421 -14.366 -6.978 1.00 97.62 164 ASP A N 1
ATOM 1242 C CA . ASP A 1 164 ? 0.216 -15.819 -6.981 1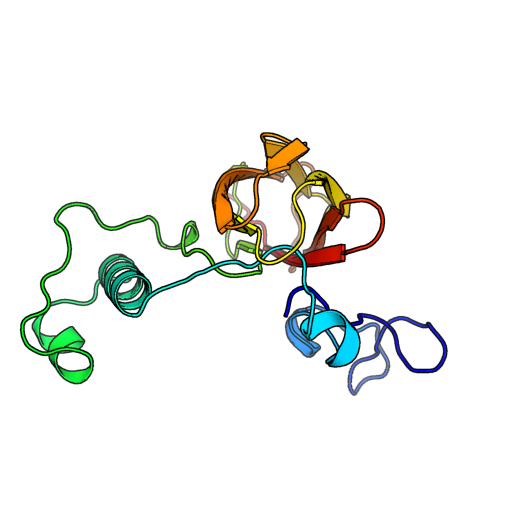.00 97.62 164 ASP A CA 1
ATOM 1243 C C . ASP A 1 164 ? 0.626 -16.468 -8.322 1.00 97.62 164 ASP A C 1
ATOM 1245 O O . ASP A 1 164 ? 0.305 -17.625 -8.586 1.00 97.62 164 ASP A O 1
ATOM 1249 N N . GLY A 1 165 ? 1.315 -15.714 -9.187 1.00 96.31 165 GLY A N 1
ATOM 1250 C CA . GLY A 1 165 ? 1.701 -16.113 -10.542 1.00 96.31 165 GLY A CA 1
ATOM 1251 C C . GLY A 1 165 ? 0.684 -15.749 -11.627 1.00 96.31 165 GLY A C 1
ATOM 1252 O O . GLY A 1 165 ? 1.046 -15.754 -12.800 1.00 96.31 165 GLY A O 1
ATOM 1253 N N . THR A 1 166 ? -0.555 -15.400 -11.263 1.00 95.19 166 THR A N 1
ATOM 1254 C CA . THR A 1 166 ? -1.602 -14.980 -12.216 1.00 95.19 166 THR A CA 1
ATOM 1255 C C . THR A 1 166 ? -2.070 -13.551 -11.949 1.00 95.19 166 THR A C 1
ATOM 1257 O O . THR A 1 166 ? -2.247 -12.761 -12.875 1.00 95.19 166 THR A O 1
ATOM 1260 N N . ARG A 1 167 ? -2.262 -13.203 -10.677 1.00 97.44 167 ARG A N 1
ATOM 1261 C CA . ARG A 1 167 ? -2.724 -11.894 -10.214 1.00 97.44 167 ARG A CA 1
ATOM 1262 C C . ARG A 1 167 ? -1.555 -11.092 -9.666 1.00 97.44 167 ARG A C 1
ATOM 1264 O O . ARG A 1 167 ? -0.597 -11.645 -9.123 1.00 97.44 167 ARG A O 1
ATOM 1271 N N . TYR A 1 168 ? -1.648 -9.774 -9.809 1.00 98.06 168 TYR A N 1
ATOM 1272 C CA . TYR A 1 168 ? -0.625 -8.825 -9.381 1.00 98.06 168 TYR A CA 1
ATOM 1273 C C . TYR A 1 168 ? -1.289 -7.712 -8.580 1.00 98.06 168 TYR A C 1
ATOM 1275 O O . TYR A 1 168 ? -2.077 -6.930 -9.108 1.00 98.06 168 TYR A O 1
ATOM 1283 N N . VAL A 1 169 ? -0.968 -7.654 -7.292 1.00 98.75 169 VAL A N 1
ATOM 1284 C CA . VAL A 1 169 ? -1.536 -6.703 -6.337 1.00 98.75 169 VAL A CA 1
ATOM 1285 C C . VAL A 1 169 ? -0.444 -5.708 -5.977 1.00 98.75 169 VAL A C 1
ATOM 1287 O O . VAL A 1 169 ? 0.329 -5.927 -5.044 1.00 98.75 169 VAL A O 1
ATOM 1290 N N . ARG A 1 170 ? -0.333 -4.645 -6.775 1.00 98.75 170 ARG A N 1
ATOM 1291 C CA . ARG A 1 170 ? 0.752 -3.665 -6.691 1.00 98.75 170 ARG A CA 1
ATOM 1292 C C . ARG A 1 170 ? 0.361 -2.449 -5.855 1.00 98.75 170 ARG A C 1
ATOM 1294 O O . ARG A 1 170 ? -0.604 -1.755 -6.160 1.00 98.75 170 ARG A O 1
A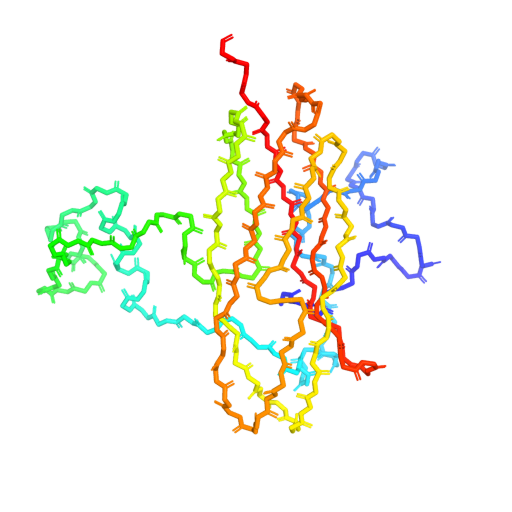TOM 1301 N N . SER A 1 171 ? 1.182 -2.111 -4.872 1.00 98.81 171 SER A N 1
ATOM 1302 C CA . SER A 1 171 ? 1.078 -0.883 -4.084 1.00 98.81 171 SER A CA 1
ATOM 1303 C C . SER A 1 171 ? 2.268 0.036 -4.369 1.00 98.81 171 SER A C 1
ATOM 1305 O O . SER A 1 171 ? 3.412 -0.393 -4.196 1.00 98.81 171 SER A O 1
ATOM 1307 N N . PRO A 1 172 ? 2.044 1.295 -4.799 1.00 98.69 172 PRO A N 1
ATOM 1308 C CA . PRO A 1 172 ? 3.130 2.250 -4.976 1.00 98.69 172 PRO A CA 1
ATOM 1309 C C . PRO A 1 172 ? 3.700 2.689 -3.622 1.00 98.69 172 PRO A C 1
ATOM 1311 O O . PRO A 1 172 ? 2.979 2.773 -2.621 1.00 98.69 172 PRO A O 1
ATOM 1314 N N . VAL A 1 173 ? 4.995 2.991 -3.625 1.00 98.75 173 VAL A N 1
ATOM 1315 C CA . VAL A 1 173 ? 5.760 3.499 -2.484 1.00 98.75 173 VAL A CA 1
ATOM 1316 C C . VAL A 1 173 ? 6.307 4.882 -2.839 1.00 98.75 173 VAL A C 1
ATOM 1318 O O . VAL A 1 173 ? 6.870 5.053 -3.920 1.00 98.75 173 VAL A O 1
ATOM 1321 N N . ALA A 1 174 ? 6.176 5.844 -1.927 1.00 98.38 174 ALA A N 1
ATOM 1322 C CA . ALA A 1 174 ? 6.837 7.147 -1.975 1.00 98.38 174 ALA A CA 1
ATOM 1323 C C . ALA A 1 174 ? 7.499 7.437 -0.620 1.00 98.38 174 ALA A C 1
ATOM 1325 O O . ALA A 1 174 ? 6.839 7.382 0.420 1.00 98.38 174 ALA A O 1
ATOM 1326 N N . VAL A 1 175 ? 8.797 7.737 -0.618 1.00 98.25 175 VAL A N 1
ATOM 1327 C CA . VAL A 1 175 ? 9.575 7.97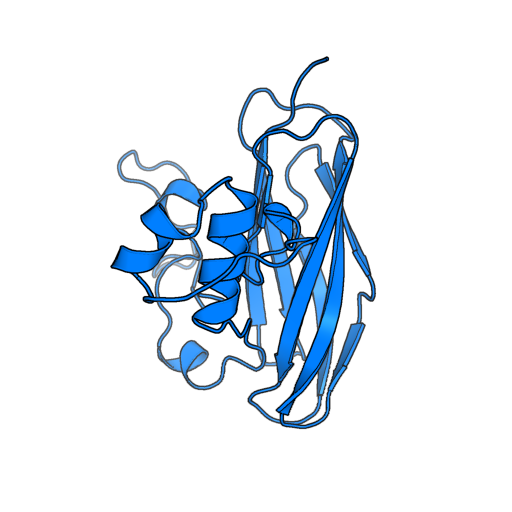8 0.606 1.00 98.25 175 VAL A CA 1
ATOM 1328 C C . VAL A 1 175 ? 10.375 9.264 0.464 1.00 98.25 175 VAL A C 1
ATOM 1330 O O . VAL A 1 175 ? 11.088 9.431 -0.517 1.00 98.25 175 VAL A O 1
ATOM 1333 N N . LEU A 1 176 ? 10.283 10.146 1.454 1.00 97.25 176 LEU A N 1
ATOM 1334 C CA . LEU A 1 176 ? 11.154 11.302 1.626 1.00 97.25 176 LEU A CA 1
ATOM 1335 C C . LEU A 1 176 ? 11.964 11.109 2.908 1.00 97.25 176 LEU A C 1
ATOM 1337 O O . LEU A 1 176 ? 11.406 10.844 3.976 1.00 97.25 176 LEU A O 1
ATOM 1341 N N . THR A 1 177 ? 13.285 11.223 2.802 1.00 95.62 177 THR A N 1
ATOM 1342 C CA . THR A 1 177 ? 14.165 11.142 3.971 1.00 95.62 177 THR A CA 1
ATOM 1343 C C . THR A 1 177 ? 14.294 12.495 4.652 1.00 95.62 177 THR A C 1
ATOM 1345 O O . THR A 1 177 ? 14.124 13.537 4.022 1.00 95.62 177 THR A O 1
ATOM 1348 N N . SER A 1 178 ? 14.611 12.492 5.940 1.00 89.25 178 SER A N 1
ATOM 1349 C CA . SER A 1 178 ? 14.903 13.706 6.697 1.00 89.25 178 SER A CA 1
ATOM 1350 C C . SER A 1 178 ? 16.350 13.674 7.166 1.00 89.25 178 SER A C 1
ATOM 1352 O O . SER A 1 178 ? 16.786 12.688 7.757 1.00 89.25 178 SER A O 1
ATOM 1354 N N . ASN A 1 179 ? 17.082 14.758 6.911 1.00 68.12 179 ASN A N 1
ATOM 1355 C CA . ASN A 1 179 ? 18.397 14.962 7.509 1.00 68.12 179 ASN A CA 1
ATOM 1356 C C . ASN A 1 179 ? 18.192 15.357 8.979 1.00 68.12 179 ASN A C 1
ATOM 1358 O O . ASN A 1 179 ? 17.363 16.226 9.257 1.00 68.12 179 ASN A O 1
ATOM 1362 N N . ILE A 1 180 ? 18.904 14.694 9.894 1.00 57.31 180 ILE A N 1
ATOM 1363 C CA . ILE A 1 180 ? 19.035 15.135 11.293 1.00 57.31 180 ILE A CA 1
ATOM 1364 C C . ILE A 1 180 ? 19.991 16.326 11.330 1.00 57.31 180 ILE A C 1
ATOM 1366 O O . ILE A 1 180 ? 21.044 16.231 10.657 1.00 57.31 180 ILE A O 1
#

Mean predicted aligned error: 3.28 Å

Solvent-accessible surface area (backbone atoms only — not comparable to full-atom values): 9990 Å² total; per-residue (Å²): 101,38,40,29,38,60,48,46,99,84,69,43,69,38,58,40,100,82,73,42,80,47,50,54,90,76,48,51,52,37,48,86,36,70,76,47,56,74,62,37,42,58,42,51,73,80,52,75,65,55,53,52,37,40,43,33,48,74,68,52,50,47,77,70,39,36,82,81,44,71,87,50,72,68,61,97,74,50,60,61,68,76,42,57,42,56,71,54,44,78,41,81,69,39,71,55,65,52,77,37,46,42,45,38,31,26,79,37,79,60,47,52,30,38,61,47,74,46,60,23,75,40,33,48,69,46,57,45,68,48,60,50,80,39,50,64,68,36,71,48,73,35,37,39,37,43,33,62,76,41,86,43,98,53,75,29,56,32,32,43,30,38,30,62,86,83,42,55,34,39,23,40,34,39,38,20,44,44,86,130

Radius of gyration: 17.64 Å; Cα contacts (8 Å, |Δi|>4): 378; chains: 1; bounding box: 44×38×51 Å